Protein AF-A0AAW0J120-F1 (afdb_monomer)

Solvent-accessible surface area (backbone atoms only — not comparable to full-atom values): 17345 Å² total; per-residue (Å²): 134,87,84,86,85,86,86,84,87,80,85,84,85,82,92,86,89,84,87,84,91,84,90,91,87,88,83,89,80,91,84,85,89,81,89,83,83,81,71,68,84,70,68,57,55,58,37,57,73,57,30,68,89,36,69,48,52,70,71,57,50,48,57,45,35,74,74,66,53,37,51,68,58,53,65,72,49,51,73,66,55,48,49,53,48,54,50,48,51,25,61,75,70,73,39,85,72,48,72,64,31,59,52,15,55,54,50,30,43,56,48,52,50,49,52,49,54,50,52,51,49,47,60,51,43,77,75,42,97,80,81,99,79,68,87,80,69,76,77,79,79,74,74,99,60,92,72,58,79,90,74,61,65,48,78,47,71,64,55,43,52,47,36,40,74,74,68,43,61,90,54,46,69,68,66,51,67,74,43,48,58,54,52,46,32,44,70,78,38,47,66,62,39,51,50,52,55,48,58,32,57,76,69,70,53,53,71,68,58,50,57,59,54,40,49,60,63,46,42,56,52,23,63,77,57,81,55,45,60,63,60,58,30,58,72,34,90,89,34,38,37,48,81,80,54,69,71,58,55,53,50,39,53,51,51,51,52,51,52,53,51,56,55,59,66,70,71,73,82,85,84,82,92,131

Organism: Quercus suber (NCBI:txid58331)

Nearest PDB structures (foldseek):
  2vy1-assembly1_A  TM=9.994E-01  e=1.944E-13  Arabidopsis thaliana
  4bhk-assembly1_B  TM=1.002E+00  e=1.061E-10  Physcomitrium patens
  4ude-assembly2_B  TM=9.482E-01  e=2.410E-06  Ginkgo biloba
  4ude-assembly1_A  TM=9.365E-01  e=2.540E-06  Ginkgo biloba
  2dl1-assembly1_A  TM=2.787E-01  e=4.512E+00  Homo sapiens

Mean predicted aligned error: 20.56 Å

Sequence (274 aa):
MDPDPFTASLFKWDPRGVVPAATNRLLEAVAPPQAVYSVRPRELGGLEELFQAYGIRYYTAARIAELGFTVNTLLDMKDNELDDMMNSLSQIFRWDLLVGERYGIKAAVRAERRRLDEEDSRRRHLLSPDTTTNTLDALSQEGDLYIPFTLINFVTNQVFRFAKKAGASYINKPKMRHYVHCYALHCLDEEASNALRRGFKERGENVGAWRQACYKPLVAIAARQGWDIDAIFNAHPRLSVWYVPTKLRQLCHAERNHATASSSVSGGADHMPF

InterPro domains:
  IPR002910 Floricaula/leafy protein [PTHR36079] (155-274)
  IPR035079 Floricaula/Leafy protein, SAM domain [PF01698] (42-119)
  IPR035209 Floricaula/leafy, DNA-binding C-terminal domain [PF17538] (154-260)
  IPR038276 Floricaula/leafy, C-terminal domain superfamily [G3DSA:1.10.4180.10] (150-266)

Foldseek 3Di:
DDDDDDDDDPDDDDDDDDDDDDDDDDDDDDDDDDDDDPPDPPDLQCLCVLQVVQPADPVRSVLCVVVPDHLVNLLVADLVSLVVVQVVSCVVVVHDDDPSNNVSSVVSSVVVNVVVVVVVVVVVCVVPVDDPDPPPQPVPPDDPDDPDPVVQQACHPVVQVVCVVVVVVVDDDVVCLLCLLLVLCCQVPVPVSVVLVVVCVVVVHDPVVSSVVSLVVLLVVCVVVVLPSQCSQCVGPVRSRYDDRPVSNVVSVVVVVVVVVVVVVVVPPDDDDD

pLDDT: mean 76.14, std 24.36, range [28.98, 98.75]

Structure (mmCIF, N/CA/C/O backbone):
data_AF-A0AAW0J120-F1
#
_entry.id   AF-A0AAW0J120-F1
#
loop_
_atom_site.group_PDB
_atom_site.id
_atom_site.type_symbol
_atom_site.label_atom_id
_atom_site.label_alt_id
_atom_site.label_comp_id
_atom_site.label_asym_id
_atom_site.label_entity_id
_atom_site.label_seq_id
_atom_site.pdbx_PDB_ins_code
_atom_site.Cartn_x
_atom_site.Cartn_y
_atom_site.Cartn_z
_atom_site.occupancy
_atom_site.B_iso_or_equiv
_atom_site.auth_seq_id
_atom_site.auth_comp_id
_atom_site.auth_asym_id
_atom_site.auth_atom_id
_atom_site.pdbx_PDB_model_num
ATOM 1 N N . MET A 1 1 ? -58.849 -23.629 -22.727 1.00 37.12 1 MET A N 1
ATOM 2 C CA . MET A 1 1 ? -58.382 -23.883 -21.353 1.00 37.12 1 MET A CA 1
ATOM 3 C C . MET A 1 1 ? -57.027 -23.230 -21.228 1.00 37.12 1 MET A C 1
ATOM 5 O O . MET A 1 1 ? -56.186 -23.484 -22.079 1.00 37.12 1 MET A O 1
ATOM 9 N N . ASP A 1 2 ? -56.890 -22.369 -20.229 1.00 36.78 2 ASP A N 1
ATOM 10 C CA . ASP A 1 2 ? -55.616 -21.879 -19.686 1.00 36.78 2 ASP A CA 1
ATOM 11 C C . ASP A 1 2 ? -54.984 -22.991 -18.797 1.00 36.78 2 ASP A C 1
ATOM 13 O O . ASP A 1 2 ? -55.704 -23.968 -18.532 1.00 36.78 2 ASP A O 1
ATOM 17 N N . PRO A 1 3 ? -53.693 -22.940 -18.377 1.00 42.53 3 PRO A N 1
ATOM 18 C CA . PRO A 1 3 ? -53.179 -21.832 -17.555 1.00 42.53 3 PRO A CA 1
ATOM 19 C C . PRO A 1 3 ? -51.735 -21.324 -17.801 1.00 42.53 3 PRO A C 1
ATOM 21 O O . PRO A 1 3 ? -50.781 -22.095 -17.887 1.00 42.53 3 PRO A O 1
ATOM 24 N N . ASP A 1 4 ? -51.616 -19.994 -17.753 1.00 34.25 4 ASP A N 1
ATOM 25 C CA . ASP A 1 4 ? -50.670 -19.171 -16.965 1.00 34.25 4 ASP A CA 1
ATOM 26 C C . ASP A 1 4 ? -49.136 -19.364 -17.067 1.00 34.25 4 ASP A C 1
ATOM 28 O O . ASP A 1 4 ? -48.568 -20.344 -16.577 1.00 34.25 4 ASP A O 1
ATOM 32 N N . PRO A 1 5 ? -48.420 -18.290 -17.463 1.00 39.50 5 PRO A N 1
ATOM 33 C CA . PRO A 1 5 ? -47.040 -18.020 -17.068 1.00 39.50 5 PRO A CA 1
ATOM 34 C C . PRO A 1 5 ? -46.923 -16.903 -15.999 1.00 39.50 5 PRO A C 1
ATOM 36 O O . PRO A 1 5 ? -46.989 -15.710 -16.292 1.00 39.50 5 PRO A O 1
ATOM 39 N N . PHE A 1 6 ? -46.626 -17.291 -14.756 1.00 31.36 6 PHE A N 1
ATOM 40 C CA . PHE A 1 6 ? -45.933 -16.453 -13.755 1.00 31.36 6 PHE A CA 1
ATOM 41 C C . PHE A 1 6 ? -44.414 -16.424 -14.104 1.00 31.36 6 PHE A C 1
ATOM 43 O O . PHE A 1 6 ? -43.903 -17.412 -14.621 1.00 31.36 6 PHE A O 1
ATOM 50 N N . THR A 1 7 ? -43.575 -15.400 -13.864 1.00 31.52 7 THR A N 1
ATOM 51 C CA . THR A 1 7 ? -43.693 -14.138 -13.098 1.00 31.52 7 THR A CA 1
ATOM 52 C C . THR A 1 7 ? -42.611 -13.119 -13.530 1.00 31.52 7 THR A C 1
ATOM 54 O O . THR A 1 7 ? -41.680 -13.483 -14.241 1.00 31.52 7 THR A O 1
ATOM 57 N N . ALA A 1 8 ? -42.663 -11.915 -12.930 1.00 31.55 8 ALA A N 1
ATOM 58 C CA . ALA A 1 8 ? -41.547 -10.996 -12.608 1.00 31.55 8 ALA A CA 1
ATOM 59 C C . ALA A 1 8 ? -41.443 -9.683 -13.415 1.00 31.55 8 ALA A C 1
ATOM 61 O O . ALA A 1 8 ? -40.547 -9.477 -14.233 1.00 31.55 8 ALA A O 1
ATOM 62 N N . SER A 1 9 ? -42.307 -8.725 -13.064 1.00 30.70 9 SER A N 1
ATOM 63 C CA . SER A 1 9 ? -42.138 -7.306 -13.397 1.00 30.70 9 SER A CA 1
ATOM 64 C C . SER A 1 9 ? -40.900 -6.712 -12.718 1.00 30.70 9 SER A C 1
ATOM 66 O O . SER A 1 9 ? -40.876 -6.540 -11.499 1.00 30.70 9 SER A O 1
ATOM 68 N N . LEU A 1 10 ? -39.898 -6.320 -13.506 1.00 34.31 10 LEU A N 1
ATOM 69 C CA . LEU A 1 10 ? -38.753 -5.534 -13.037 1.00 34.31 10 LEU A CA 1
ATOM 70 C C . LEU A 1 10 ? -39.074 -4.040 -13.210 1.00 34.31 10 LEU A C 1
ATOM 72 O O . LEU A 1 10 ? -38.930 -3.469 -14.290 1.00 34.31 10 LEU A O 1
ATOM 76 N N . PHE A 1 11 ? -39.598 -3.424 -12.146 1.00 30.73 11 PHE A N 1
ATOM 77 C CA . PHE A 1 11 ? -40.078 -2.040 -12.167 1.00 30.73 11 PHE A CA 1
ATOM 78 C C . PHE A 1 11 ? -38.943 -1.032 -12.404 1.00 30.73 11 PHE A C 1
ATOM 80 O O . PHE A 1 11 ? -38.053 -0.850 -11.574 1.00 30.73 11 PHE A O 1
ATOM 87 N N . LYS A 1 12 ? -39.029 -0.327 -13.535 1.00 30.11 12 LYS A N 1
ATOM 88 C CA . LYS A 1 12 ? -38.204 0.833 -13.887 1.00 30.11 12 LYS A CA 1
ATOM 89 C C . LYS A 1 12 ? -38.820 2.098 -13.278 1.00 30.11 12 LYS A C 1
ATOM 91 O O . LYS A 1 12 ? -39.942 2.457 -13.626 1.00 30.11 12 LYS A O 1
ATOM 96 N N . TRP A 1 13 ? -38.081 2.778 -12.405 1.00 31.09 13 TRP A N 1
ATOM 97 C CA . TRP A 1 13 ? -38.473 4.057 -11.803 1.00 31.09 13 TRP A CA 1
ATOM 98 C C . TRP A 1 13 ? -37.859 5.230 -12.579 1.00 31.09 13 TRP A C 1
ATOM 100 O O . TRP A 1 13 ? -36.646 5.252 -12.778 1.00 31.09 13 TRP A O 1
ATOM 110 N N . ASP A 1 14 ? -38.674 6.201 -12.997 1.00 30.09 14 ASP A N 1
ATOM 111 C CA . ASP A 1 14 ? -38.217 7.463 -13.603 1.00 30.09 14 ASP A CA 1
ATOM 112 C C . ASP A 1 14 ? -39.215 8.596 -13.248 1.00 30.09 14 ASP A C 1
ATOM 114 O O . ASP A 1 14 ? -40.418 8.410 -13.464 1.00 30.09 14 ASP A O 1
ATOM 118 N N . PRO A 1 15 ? -38.796 9.729 -12.644 1.00 40.41 15 PRO A N 1
ATOM 119 C CA . PRO A 1 15 ? -39.728 10.697 -12.064 1.00 40.41 15 PRO A CA 1
ATOM 120 C C . PRO A 1 15 ? -39.920 11.969 -12.912 1.00 40.41 15 PRO A C 1
ATOM 122 O O . PRO A 1 15 ? -38.967 12.721 -13.113 1.00 40.41 15 PRO A O 1
ATOM 125 N N . ARG A 1 16 ? -41.175 12.279 -13.291 1.00 31.58 16 ARG A N 1
ATOM 126 C CA . ARG A 1 16 ? -41.749 13.642 -13.495 1.00 31.58 16 ARG A CA 1
ATOM 127 C C . ARG A 1 16 ? -43.234 13.560 -13.898 1.00 31.58 16 ARG A C 1
ATOM 129 O O . ARG A 1 16 ? -43.554 12.938 -14.903 1.00 31.58 16 ARG A O 1
ATOM 136 N N . GLY A 1 17 ? -44.127 14.244 -13.173 1.00 31.69 17 GLY A N 1
ATOM 137 C CA . GLY A 1 17 ? -45.558 14.354 -13.512 1.00 31.69 17 GLY A CA 1
ATOM 138 C C . GLY A 1 17 ? -46.263 15.519 -12.795 1.00 31.69 17 GLY A C 1
ATOM 139 O O . GLY A 1 17 ? -45.965 15.794 -11.637 1.00 31.69 17 GLY A O 1
ATOM 140 N N . VAL A 1 18 ? -47.148 16.232 -13.508 1.00 31.08 18 VAL A N 1
ATOM 141 C CA . VAL A 1 18 ? -47.779 17.529 -13.141 1.00 31.08 18 VAL A CA 1
ATOM 142 C C . VAL A 1 18 ? -49.073 17.705 -14.001 1.00 31.08 18 VAL A C 1
ATOM 144 O O . VAL A 1 18 ? -49.172 17.047 -15.031 1.00 31.08 18 VAL A O 1
ATOM 147 N N . VAL A 1 19 ? -50.107 18.522 -13.709 1.00 32.72 19 VAL A N 1
ATOM 148 C CA . VAL A 1 19 ? -50.196 19.657 -12.762 1.00 32.72 19 VAL A CA 1
ATOM 149 C C . VAL A 1 19 ? -51.382 19.653 -11.750 1.00 32.72 19 VAL A C 1
ATOM 151 O O . VAL A 1 19 ? -51.096 19.425 -10.578 1.00 32.72 19 VAL A O 1
ATOM 154 N N . PRO A 1 20 ? -52.640 20.066 -12.062 1.00 45.50 20 PRO A N 1
ATOM 155 C CA . PRO A 1 20 ? -53.133 21.261 -11.349 1.00 45.50 20 PRO A CA 1
ATOM 156 C C . PRO A 1 20 ? -54.437 21.178 -10.515 1.00 45.50 20 PRO A C 1
ATOM 158 O O . PRO A 1 20 ? -55.422 20.577 -10.918 1.00 45.50 20 PRO A O 1
ATOM 161 N N . ALA A 1 21 ? -54.410 21.932 -9.403 1.00 32.28 21 ALA A N 1
ATOM 162 C CA . ALA A 1 21 ? -55.357 22.943 -8.864 1.00 32.28 21 ALA A CA 1
ATOM 163 C C . ALA A 1 21 ? -56.911 22.818 -8.881 1.00 32.28 21 ALA A C 1
ATOM 165 O O . ALA A 1 21 ? -57.522 22.699 -9.936 1.00 32.28 21 ALA A O 1
ATOM 166 N N . ALA A 1 22 ? -57.523 23.127 -7.713 1.00 31.03 22 ALA A N 1
ATOM 167 C CA . ALA A 1 22 ? -58.722 23.988 -7.494 1.00 31.03 22 ALA A CA 1
ATOM 168 C C . ALA A 1 22 ? -58.956 24.216 -5.963 1.00 31.03 22 ALA A C 1
ATOM 170 O O . ALA A 1 22 ? -59.226 23.266 -5.241 1.00 31.03 22 ALA A O 1
ATOM 171 N N . THR A 1 23 ? -58.607 25.357 -5.344 1.00 33.22 23 THR A N 1
ATOM 172 C CA . THR A 1 23 ? -59.439 26.561 -5.033 1.00 33.22 23 THR A CA 1
ATOM 173 C C . THR A 1 23 ? -60.723 26.380 -4.192 1.00 33.22 23 THR A C 1
ATOM 175 O O . THR A 1 23 ? -61.742 25.962 -4.736 1.00 33.22 23 THR A O 1
ATOM 178 N N . ASN A 1 24 ? -60.745 26.893 -2.944 1.00 32.44 24 ASN A N 1
ATOM 179 C CA . ASN A 1 24 ? -61.515 28.106 -2.563 1.00 32.44 24 ASN A CA 1
ATOM 180 C C . ASN A 1 24 ? -61.271 28.591 -1.107 1.00 32.44 24 ASN A C 1
ATOM 182 O O . ASN A 1 24 ? -60.744 27.852 -0.282 1.00 32.44 24 ASN A O 1
ATOM 186 N N . ARG A 1 25 ? -61.611 29.863 -0.820 1.00 40.41 25 ARG A N 1
ATOM 187 C CA . ARG A 1 25 ? -61.396 30.595 0.457 1.00 40.41 25 ARG A CA 1
ATOM 188 C C . ARG A 1 25 ? -62.713 30.875 1.205 1.00 40.41 25 ARG A C 1
ATOM 190 O O . ARG A 1 25 ? -63.730 31.073 0.550 1.00 40.41 25 ARG A O 1
ATOM 197 N N . LEU A 1 26 ? -62.645 31.090 2.527 1.00 33.62 26 LEU A N 1
ATOM 198 C CA . LEU A 1 26 ? -63.517 32.028 3.266 1.00 33.62 26 LEU A CA 1
ATOM 199 C C . LEU A 1 26 ? -62.818 32.524 4.559 1.00 33.62 26 LEU A C 1
ATOM 201 O O . LEU A 1 26 ? -61.808 31.946 4.956 1.00 33.62 26 LEU A O 1
ATOM 205 N N . LEU A 1 27 ? -63.284 33.644 5.127 1.00 37.00 27 LEU A N 1
ATOM 206 C CA . LEU A 1 27 ? -62.589 34.511 6.103 1.00 37.00 27 LEU A CA 1
ATOM 207 C C . LEU A 1 27 ? -63.313 34.611 7.476 1.00 37.00 27 LEU A C 1
ATOM 209 O O . LEU A 1 27 ? -64.400 34.060 7.627 1.00 37.00 27 LEU A O 1
ATOM 213 N N . GLU A 1 28 ? -62.728 35.401 8.397 1.00 28.98 28 GLU A N 1
ATOM 214 C CA . GLU A 1 28 ? -63.249 35.865 9.713 1.00 28.98 28 GLU A CA 1
ATOM 215 C C . GLU A 1 28 ? -63.312 34.821 10.876 1.00 28.98 28 GLU A C 1
ATOM 217 O O . GLU A 1 28 ? -63.516 33.638 10.637 1.00 28.98 28 GLU A O 1
ATOM 222 N N . ALA A 1 29 ? -63.147 35.148 12.178 1.00 30.02 29 ALA A N 1
ATOM 223 C CA . ALA A 1 29 ? -62.832 36.417 12.865 1.00 30.02 29 ALA A CA 1
ATOM 224 C C . ALA A 1 29 ? -62.272 36.211 14.309 1.00 30.02 29 ALA A C 1
ATOM 226 O O . ALA A 1 29 ? -62.613 35.228 14.955 1.00 30.02 29 ALA A O 1
ATOM 227 N N . VAL A 1 30 ? -61.560 37.228 14.836 1.00 32.94 30 VAL A N 1
ATOM 228 C CA . VAL A 1 30 ? -61.421 37.637 16.269 1.00 32.94 30 VAL A CA 1
ATOM 229 C C . VAL A 1 30 ? -60.764 36.684 17.302 1.00 32.94 30 VAL A C 1
ATOM 231 O O . VAL A 1 30 ? -61.090 35.512 17.437 1.00 32.94 30 VAL A O 1
ATOM 234 N N . ALA A 1 31 ? -59.873 37.255 18.128 1.00 37.16 31 ALA A N 1
ATOM 235 C CA . ALA A 1 31 ? -59.212 36.617 19.275 1.00 37.16 31 ALA A CA 1
ATOM 236 C C . ALA A 1 31 ? -59.731 37.145 20.631 1.00 37.16 31 ALA A C 1
ATOM 238 O O . ALA A 1 31 ? -60.253 38.259 20.703 1.00 37.16 31 ALA A O 1
ATOM 239 N N . PRO A 1 32 ? -59.468 36.414 21.729 1.00 38.94 32 PRO A N 1
ATOM 240 C CA . PRO A 1 32 ? -58.957 37.058 22.941 1.00 38.94 32 PRO A CA 1
ATOM 241 C C . PRO A 1 32 ? -57.706 36.349 23.514 1.00 38.94 32 PRO A C 1
ATOM 243 O O . PRO A 1 32 ? -57.429 35.197 23.178 1.00 38.94 32 PRO A O 1
ATOM 246 N N . PRO A 1 33 ? -56.910 37.029 24.360 1.00 56.00 33 PRO A N 1
ATOM 247 C CA . PRO A 1 33 ? -55.644 36.503 24.866 1.00 56.00 33 PRO A CA 1
ATOM 248 C C . PRO A 1 33 ? -55.833 35.658 26.134 1.00 56.00 33 PRO A C 1
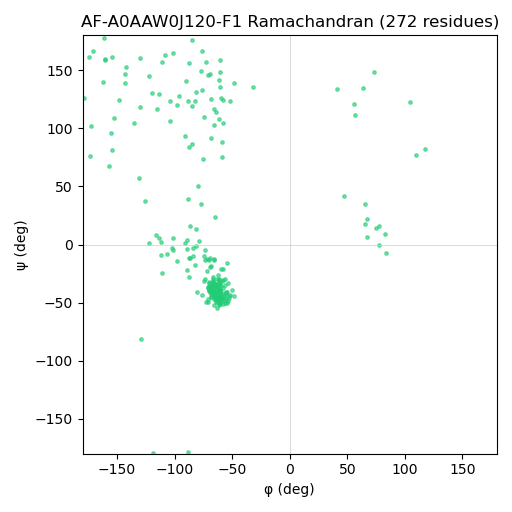ATOM 250 O O . PRO A 1 33 ? -56.731 35.929 26.924 1.00 56.00 33 PRO A O 1
ATOM 253 N N . GLN A 1 34 ? -54.897 34.746 26.406 1.00 32.47 34 GLN A N 1
ATOM 254 C CA . GLN A 1 34 ? -54.060 34.785 27.616 1.00 32.47 34 GLN A CA 1
ATOM 255 C C . GLN A 1 34 ? -52.934 33.742 27.533 1.00 32.47 34 GLN A C 1
ATOM 257 O O . GLN A 1 34 ? -52.862 32.950 26.597 1.00 32.47 34 GLN A O 1
ATOM 262 N N . ALA A 1 35 ? -51.962 33.867 28.432 1.00 40.50 35 ALA A N 1
ATOM 263 C CA . ALA A 1 35 ? -50.627 33.321 28.249 1.00 40.50 35 ALA A CA 1
ATOM 264 C C . ALA A 1 35 ? -50.443 31.869 28.739 1.00 40.50 35 ALA A C 1
ATOM 266 O O . ALA A 1 35 ? -51.315 31.256 29.346 1.00 40.50 35 ALA A O 1
ATOM 267 N N . VAL A 1 36 ? -49.183 31.458 28.573 1.00 34.22 36 VAL A N 1
ATOM 268 C CA . VAL A 1 36 ? -48.387 30.464 29.309 1.00 34.22 36 VAL A CA 1
ATOM 269 C C . VAL A 1 36 ? -48.168 29.111 28.596 1.00 34.22 36 VAL A C 1
ATOM 271 O O . VAL A 1 36 ? -49.087 28.406 28.207 1.00 34.22 36 VAL A O 1
ATOM 274 N N . TYR A 1 37 ? -46.882 28.777 28.423 1.00 32.38 37 TYR A N 1
ATOM 275 C CA . TYR A 1 37 ? -46.325 27.509 27.915 1.00 32.38 37 TYR A CA 1
ATOM 276 C C . TYR A 1 37 ? -46.599 27.091 26.459 1.00 32.38 37 TYR A C 1
ATOM 278 O O . TYR A 1 37 ? -46.546 25.904 26.147 1.00 32.38 37 TYR A O 1
ATOM 286 N N . SER A 1 38 ? -46.675 28.032 25.512 1.00 31.75 38 SER A N 1
ATOM 287 C CA . SER A 1 38 ? -46.123 27.736 24.176 1.00 31.75 38 SER A CA 1
ATOM 288 C C . SER A 1 38 ? -44.596 27.799 24.227 1.00 31.75 38 SER A C 1
ATOM 290 O O . SER A 1 38 ? -43.970 28.734 23.721 1.00 31.75 38 SER A O 1
ATOM 292 N N . VAL A 1 39 ? -43.989 26.779 24.845 1.00 38.28 39 VAL A N 1
ATOM 293 C CA . VAL A 1 39 ? -42.631 26.377 24.475 1.00 38.28 39 VAL A CA 1
ATOM 294 C C . VAL A 1 39 ? -42.730 26.040 22.996 1.00 38.28 39 VAL A C 1
ATOM 296 O O . VAL A 1 39 ? -43.320 25.026 22.626 1.00 38.28 39 VAL A O 1
ATOM 299 N N . ARG A 1 40 ? -42.228 26.936 22.136 1.00 37.66 40 ARG A N 1
ATOM 300 C CA . ARG A 1 40 ? -42.036 26.605 20.723 1.00 37.66 40 ARG A CA 1
ATOM 301 C C . ARG A 1 40 ? -41.312 25.261 20.687 1.00 37.66 40 ARG A C 1
ATOM 303 O O . ARG A 1 40 ? -40.361 25.120 21.463 1.00 37.66 40 ARG A O 1
ATOM 310 N N . PRO A 1 41 ? -41.674 24.329 19.791 1.00 43.75 41 PRO A N 1
ATOM 311 C CA . PRO A 1 41 ? -40.751 23.293 19.374 1.00 43.75 41 PRO A CA 1
ATOM 312 C C . PRO A 1 41 ? -39.539 24.021 18.789 1.00 43.75 41 PRO A C 1
ATOM 314 O O . PRO A 1 41 ? -39.508 24.385 17.616 1.00 43.75 41 PRO A O 1
ATOM 317 N N . ARG A 1 42 ? -38.576 24.352 19.658 1.00 47.59 42 ARG A N 1
ATOM 318 C CA . ARG A 1 42 ? -37.218 24.651 19.248 1.00 47.59 42 ARG A CA 1
ATOM 319 C C . ARG A 1 42 ? -36.793 23.354 18.606 1.00 47.59 42 ARG A C 1
ATOM 321 O O . ARG A 1 42 ? -36.699 22.337 19.288 1.00 47.59 42 ARG A O 1
ATOM 328 N N . GLU A 1 43 ? -36.706 23.434 17.286 1.00 53.66 43 GLU A N 1
ATOM 329 C CA . GLU A 1 43 ? -36.245 22.403 16.375 1.00 53.66 43 GLU A CA 1
ATOM 330 C C . GLU A 1 43 ? -35.188 21.562 17.083 1.00 53.66 43 GLU A C 1
ATOM 332 O O . GLU A 1 43 ? -34.306 22.124 17.739 1.00 53.66 43 GLU A O 1
ATOM 337 N N . LEU A 1 44 ? -35.263 20.235 16.958 1.00 59.91 44 LEU A N 1
ATOM 338 C CA . LEU A 1 44 ? -34.376 19.289 17.648 1.00 59.91 44 LEU A CA 1
ATOM 339 C C . LEU A 1 44 ? -32.901 19.399 17.198 1.00 59.91 44 LEU A C 1
ATOM 341 O O . LEU A 1 44 ? -32.160 18.436 17.300 1.00 59.91 44 LEU A O 1
ATOM 345 N N . GLY A 1 45 ? -32.457 20.541 16.664 1.00 64.06 45 GLY A N 1
ATOM 346 C CA . GLY A 1 45 ? -31.074 20.868 16.329 1.00 64.06 45 GLY A CA 1
ATOM 347 C C . GLY A 1 45 ? -30.479 20.009 15.219 1.00 64.06 45 GLY A C 1
ATOM 348 O O . GLY A 1 45 ? -29.258 19.915 15.139 1.00 64.06 45 GLY A O 1
ATOM 349 N N . GLY A 1 46 ? -31.320 19.332 14.431 1.00 81.69 46 GLY A N 1
ATOM 350 C CA . GLY A 1 46 ? -30.916 18.257 13.520 1.00 81.69 46 GLY A CA 1
ATOM 351 C C . GLY A 1 46 ? -30.643 16.910 14.208 1.00 81.69 46 GLY A C 1
ATOM 352 O O . GLY A 1 46 ? -30.338 15.942 13.521 1.00 81.69 46 GLY A O 1
ATOM 353 N N . LEU A 1 47 ? -30.774 16.794 15.539 1.00 88.44 47 LEU A N 1
ATOM 354 C CA . LEU A 1 47 ? -30.559 15.529 16.256 1.00 88.44 47 LEU A CA 1
ATOM 3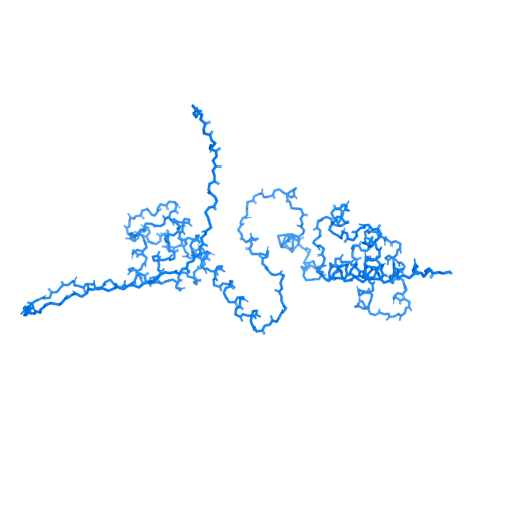55 C C . LEU A 1 47 ? -31.610 14.469 15.904 1.00 88.44 47 LEU A C 1
ATOM 357 O O . LEU A 1 47 ? -31.306 13.282 15.959 1.00 88.44 47 LEU A O 1
ATOM 361 N N . GLU A 1 48 ? -32.827 14.874 15.531 1.00 88.25 48 GLU A N 1
ATOM 362 C CA . GLU A 1 48 ? -33.851 13.946 15.035 1.00 88.25 48 GLU A CA 1
ATOM 363 C C . GLU A 1 48 ? -33.385 13.250 13.747 1.00 88.25 48 GLU A C 1
ATOM 365 O O . GLU A 1 48 ? -33.367 12.023 13.694 1.00 88.25 48 GLU A O 1
ATOM 370 N N . GLU A 1 49 ? -32.904 14.020 12.766 1.00 88.00 49 GLU A N 1
ATOM 371 C CA . GLU A 1 49 ? -32.337 13.516 11.508 1.00 88.00 49 GLU A CA 1
ATOM 372 C C . GLU A 1 49 ? -31.061 12.688 11.749 1.00 88.00 49 GLU A C 1
ATOM 374 O O . GLU A 1 49 ? -30.939 11.575 11.236 1.00 88.00 49 GLU A O 1
ATOM 379 N N . LEU A 1 50 ? -30.152 13.171 12.610 1.00 91.44 50 LEU A N 1
ATOM 380 C CA . LEU A 1 50 ? -28.926 12.462 13.002 1.00 91.44 50 LEU A CA 1
ATOM 381 C C . LEU A 1 50 ? -29.215 11.064 13.573 1.00 91.44 50 LEU A C 1
ATOM 383 O O . LEU A 1 50 ? -28.480 10.115 13.302 1.00 91.44 50 LEU A O 1
ATOM 387 N N . PHE A 1 51 ? -30.256 10.933 14.397 1.00 94.69 51 PHE A N 1
ATOM 388 C CA . PHE A 1 51 ? -30.528 9.715 15.157 1.00 94.69 51 PHE A CA 1
ATOM 389 C C . PHE A 1 51 ? -31.575 8.779 14.533 1.00 94.69 51 PHE A C 1
ATOM 391 O O . PHE A 1 51 ? -31.631 7.610 14.928 1.00 94.69 51 PHE A O 1
ATOM 398 N N . GLN A 1 52 ? -32.354 9.237 13.546 1.00 89.44 52 GLN A N 1
ATOM 399 C CA . GLN A 1 52 ? -33.495 8.514 12.964 1.00 89.44 52 GLN A CA 1
ATOM 400 C C . GLN A 1 52 ? -33.178 7.065 12.548 1.00 89.44 52 GLN A C 1
ATOM 402 O O . GLN A 1 52 ? -33.989 6.164 12.762 1.00 89.44 52 GLN A O 1
ATOM 407 N N . ALA A 1 53 ? -31.992 6.822 11.981 1.00 89.88 53 ALA A N 1
ATOM 408 C CA . ALA A 1 53 ? -31.582 5.513 11.464 1.00 89.88 53 ALA A CA 1
ATOM 409 C C . ALA A 1 53 ? -30.888 4.591 12.493 1.00 89.88 53 ALA A C 1
ATOM 411 O O . ALA A 1 53 ? -30.555 3.455 12.160 1.00 89.88 53 ALA A O 1
ATOM 412 N N . TYR A 1 54 ? -30.647 5.053 13.726 1.00 93.38 54 TYR A N 1
ATOM 413 C CA . TYR A 1 54 ? -29.716 4.401 14.666 1.00 93.38 54 TYR A CA 1
ATOM 414 C C . TYR A 1 54 ? -30.378 3.794 15.913 1.00 93.38 54 TYR A C 1
ATOM 416 O O . TYR A 1 54 ? -29.684 3.305 16.803 1.00 93.38 54 TYR A O 1
ATOM 424 N N . GLY A 1 55 ? -31.713 3.795 15.990 1.00 90.00 55 GLY A N 1
ATOM 425 C CA . GLY A 1 55 ? -32.460 3.145 17.076 1.00 90.00 55 GLY A CA 1
ATOM 426 C C . GLY A 1 55 ? -32.496 3.920 18.401 1.00 90.00 55 GLY A C 1
ATOM 427 O O . GLY A 1 55 ? -32.847 3.346 19.431 1.00 90.00 55 GLY A O 1
ATOM 428 N N . ILE A 1 56 ? -32.159 5.213 18.391 1.00 92.81 56 ILE A N 1
ATOM 429 C CA . ILE A 1 56 ? -32.370 6.112 19.532 1.00 92.81 56 ILE A CA 1
ATOM 430 C C . ILE A 1 56 ? -33.859 6.469 19.591 1.00 92.81 56 ILE A C 1
ATOM 432 O O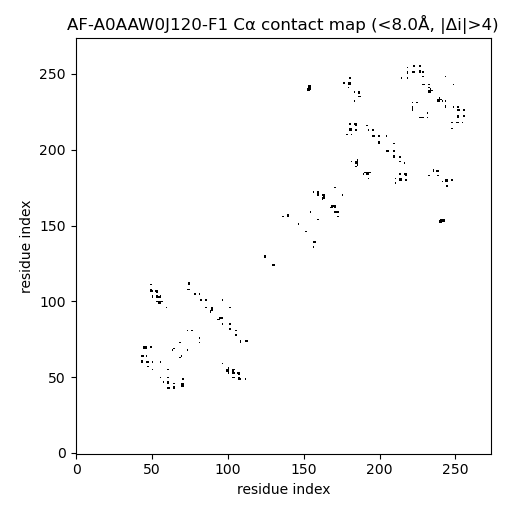 . ILE A 1 56 ? -34.451 6.850 18.580 1.00 92.81 56 ILE A O 1
ATOM 436 N N . ARG A 1 57 ? -34.486 6.388 20.769 1.00 91.56 57 ARG A N 1
ATOM 437 C CA . ARG A 1 57 ? -35.883 6.823 20.928 1.00 91.56 57 ARG A CA 1
ATOM 438 C C . ARG A 1 57 ? -36.001 8.344 20.809 1.00 91.56 57 ARG A C 1
ATOM 440 O O . ARG A 1 57 ? -35.150 9.069 21.317 1.00 91.56 57 ARG A O 1
ATOM 447 N N . TYR A 1 58 ? -37.122 8.830 20.272 1.00 89.25 58 TYR A N 1
ATOM 448 C CA . TYR A 1 58 ? -37.443 10.267 20.217 1.00 89.25 58 TYR A CA 1
ATOM 449 C C . TYR A 1 58 ? -37.247 10.969 21.574 1.00 89.25 58 TYR A C 1
ATOM 451 O O . TYR A 1 58 ? -36.616 12.017 21.654 1.00 89.25 58 TYR A O 1
ATOM 459 N N . TYR A 1 59 ? -37.708 10.347 22.667 1.00 87.94 59 TYR A N 1
ATOM 460 C CA . TYR A 1 59 ? -37.544 10.881 24.025 1.00 87.94 59 TYR A CA 1
ATOM 461 C C . TYR A 1 59 ? -36.066 11.041 24.435 1.00 87.94 59 TYR A C 1
ATOM 463 O O . TYR A 1 59 ? -35.714 11.995 25.123 1.00 87.94 59 TYR A O 1
ATOM 471 N N . THR A 1 60 ? -35.186 10.154 23.968 1.00 89.12 60 THR A N 1
ATOM 472 C CA . THR A 1 60 ? -33.739 10.211 24.222 1.00 89.12 60 THR A CA 1
ATOM 473 C C . THR A 1 60 ? -33.101 11.367 23.454 1.00 89.12 60 THR A C 1
ATOM 475 O O . THR A 1 60 ? -32.379 12.169 24.043 1.00 89.12 60 THR A O 1
ATOM 478 N N . ALA A 1 61 ? -33.431 11.510 22.166 1.00 90.75 61 ALA A N 1
ATOM 479 C CA . ALA A 1 61 ? -32.992 12.636 21.341 1.00 90.75 61 ALA A CA 1
ATOM 480 C C . ALA A 1 61 ? -33.464 13.987 21.916 1.00 90.75 61 ALA A C 1
ATOM 482 O O . ALA A 1 61 ? -32.679 14.930 22.010 1.00 90.75 61 ALA A O 1
ATOM 483 N N . ALA A 1 62 ? -34.717 14.051 22.380 1.00 88.69 62 ALA A N 1
ATOM 484 C CA . ALA A 1 62 ? -35.288 15.231 23.017 1.00 88.69 62 ALA A CA 1
ATOM 485 C C . ALA A 1 62 ? -34.542 15.623 24.303 1.00 88.69 62 ALA A C 1
ATOM 487 O O . ALA A 1 62 ? -34.173 16.784 24.442 1.00 88.69 62 ALA A O 1
ATOM 488 N N . ARG A 1 63 ? -3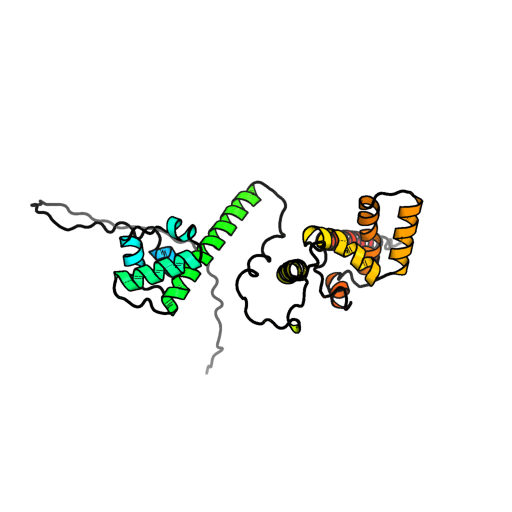4.227 14.681 25.210 1.00 87.69 63 ARG A N 1
ATOM 489 C CA . ARG A 1 63 ? -33.447 14.997 26.428 1.00 87.69 63 ARG A CA 1
ATOM 490 C C . ARG A 1 63 ? -32.022 15.470 26.136 1.00 87.69 63 ARG A C 1
ATOM 492 O O . ARG A 1 63 ? -31.511 16.322 26.859 1.00 87.69 63 ARG A O 1
ATOM 499 N N . ILE A 1 64 ? -31.390 14.951 25.082 1.00 91.00 64 ILE A N 1
ATOM 500 C CA . ILE A 1 64 ? -30.074 15.425 24.629 1.00 91.00 64 ILE A CA 1
ATOM 501 C C . ILE A 1 64 ? -30.184 16.887 24.151 1.00 91.00 64 ILE A C 1
ATOM 503 O O . ILE A 1 64 ? -29.415 17.737 24.601 1.00 91.00 64 ILE A O 1
ATOM 507 N N . ALA A 1 65 ? -31.185 17.204 23.322 1.00 90.19 65 ALA A N 1
ATOM 508 C CA . ALA A 1 65 ? -31.428 18.563 22.832 1.00 90.19 65 ALA A CA 1
ATOM 509 C C . ALA A 1 65 ? -31.852 19.552 23.943 1.00 90.19 65 ALA A C 1
ATOM 511 O O . ALA A 1 65 ? -31.409 20.700 23.948 1.00 90.19 65 ALA A O 1
ATOM 512 N N . GLU A 1 66 ? -32.660 19.119 24.918 1.00 89.31 66 GLU A N 1
ATOM 513 C CA . GLU A 1 66 ? -33.078 19.926 26.080 1.00 89.31 66 GLU A CA 1
ATOM 514 C C . GLU A 1 66 ? -31.901 20.368 26.961 1.00 89.31 66 GLU A C 1
ATOM 516 O O . GLU A 1 66 ? -31.931 21.464 27.520 1.00 89.31 66 GLU A O 1
ATOM 521 N N . LEU A 1 67 ? -30.847 19.550 27.056 1.00 87.69 67 LEU A N 1
ATOM 522 C CA . LEU A 1 67 ? -29.597 19.906 27.738 1.00 87.69 67 LEU A CA 1
ATOM 523 C C . LEU A 1 67 ? -28.672 20.805 26.900 1.00 87.69 67 LEU A C 1
ATOM 525 O O . LEU A 1 67 ? -27.574 21.137 27.342 1.00 87.69 67 LEU A O 1
ATOM 529 N N . GLY A 1 68 ? -29.101 21.219 25.706 1.00 87.62 68 GLY A N 1
ATOM 530 C CA . GLY A 1 68 ? -28.355 22.125 24.836 1.00 87.62 68 GLY A CA 1
ATOM 531 C C . GLY A 1 68 ? -27.279 21.457 23.979 1.00 87.62 68 GLY A C 1
ATOM 532 O O . GLY A 1 68 ? -26.511 22.169 23.331 1.00 87.62 68 GLY A O 1
ATOM 533 N N . PHE A 1 69 ? -27.213 20.121 23.926 1.00 91.69 69 PHE A N 1
ATOM 534 C CA . PHE A 1 69 ? -26.348 19.442 22.962 1.00 91.69 69 PHE A CA 1
ATOM 535 C C . PHE A 1 69 ? -26.889 19.648 21.545 1.00 91.69 69 PHE A C 1
ATOM 537 O O . PHE A 1 69 ? -28.036 19.322 21.243 1.00 91.69 69 PHE A O 1
ATOM 544 N N . THR A 1 70 ? -26.036 20.168 20.665 1.00 93.31 70 THR A N 1
ATOM 545 C CA . THR A 1 70 ? -26.315 20.299 19.228 1.00 93.31 70 THR A CA 1
ATOM 546 C C . THR A 1 70 ? -25.611 19.191 18.445 1.00 93.31 70 THR A C 1
ATOM 548 O O . THR A 1 70 ? -24.677 18.572 18.961 1.00 93.31 70 THR A O 1
ATOM 551 N N . VAL A 1 71 ? -25.993 18.971 17.180 1.00 92.56 71 VAL A N 1
ATOM 552 C CA . VAL A 1 71 ? -25.265 18.055 16.280 1.00 92.56 71 VAL A CA 1
ATOM 553 C C . VAL A 1 71 ? -23.773 18.410 16.231 1.00 92.56 71 VAL A C 1
ATOM 555 O O . VAL A 1 71 ? -22.943 17.533 16.442 1.00 92.56 71 VAL A O 1
ATOM 558 N N . ASN A 1 72 ? -23.422 19.694 16.089 1.00 91.75 72 ASN A N 1
ATOM 559 C CA . ASN A 1 72 ? -22.026 20.155 16.097 1.00 91.75 72 ASN A CA 1
ATOM 560 C C . ASN A 1 72 ? -21.308 19.808 17.412 1.00 91.75 72 ASN A C 1
ATOM 562 O O . ASN A 1 72 ? -20.213 19.261 17.389 1.00 91.75 72 ASN A O 1
ATOM 566 N N . THR A 1 73 ? -21.953 20.046 18.561 1.00 91.44 73 THR A N 1
ATOM 567 C CA . THR A 1 73 ? -21.390 19.707 19.880 1.00 91.44 73 THR A CA 1
ATOM 568 C C . THR A 1 73 ? -21.066 18.215 19.986 1.00 91.44 73 THR A C 1
ATOM 570 O O . THR A 1 73 ? -19.990 17.851 20.447 1.00 91.44 73 THR A O 1
ATOM 573 N N . LEU A 1 74 ? -21.968 17.344 19.523 1.00 94.12 74 LEU A N 1
ATOM 574 C CA . LEU A 1 74 ? -21.745 15.896 19.517 1.00 94.12 74 LEU A CA 1
ATOM 575 C C . LEU A 1 74 ? -20.640 15.487 18.526 1.00 94.12 74 LEU A C 1
ATOM 577 O O . LEU A 1 74 ? -19.852 14.588 18.819 1.00 94.12 74 LEU A O 1
ATOM 581 N N . LEU A 1 75 ? -20.549 16.166 17.377 1.00 93.12 75 LEU A N 1
ATOM 582 C CA . LEU A 1 75 ? -19.521 15.950 16.354 1.00 93.12 75 LEU A CA 1
ATOM 583 C C . LEU A 1 75 ? -18.111 16.375 16.781 1.00 93.12 75 LEU A C 1
ATOM 585 O O . LEU A 1 75 ? -17.152 15.838 16.223 1.00 93.12 75 LEU A O 1
ATOM 589 N N . ASP A 1 76 ? -17.961 17.203 17.814 1.00 92.44 76 ASP A N 1
ATOM 590 C CA . ASP A 1 76 ? -16.658 17.555 18.399 1.00 92.44 76 ASP A CA 1
ATOM 591 C C . ASP A 1 76 ? -16.208 16.587 19.523 1.00 92.44 76 ASP A C 1
ATOM 593 O O . ASP A 1 76 ? -15.012 16.454 19.784 1.00 92.44 76 ASP A O 1
ATOM 597 N N . MET A 1 77 ? -17.134 15.851 20.156 1.00 93.94 77 MET A N 1
ATOM 598 C CA . MET A 1 77 ? -16.864 14.999 21.333 1.00 93.94 77 MET A CA 1
ATOM 599 C C . MET A 1 77 ? -16.294 13.610 21.006 1.00 93.94 77 MET A C 1
ATOM 601 O O . MET A 1 77 ? -16.928 12.802 20.320 1.00 93.94 77 MET A O 1
ATOM 605 N N . LYS A 1 78 ? -15.129 13.263 21.555 1.00 89.88 78 LYS A N 1
ATOM 606 C CA . LYS A 1 78 ? -14.532 11.922 21.412 1.00 89.88 78 LYS A CA 1
ATOM 607 C C . LYS A 1 78 ? -15.439 10.838 21.992 1.00 89.88 78 LYS A C 1
ATOM 609 O O . LYS A 1 78 ? -16.248 11.094 22.874 1.00 89.88 78 LYS A O 1
ATOM 614 N N . ASP A 1 79 ? -15.257 9.593 21.562 1.00 91.25 79 ASP A N 1
ATOM 615 C CA . ASP A 1 79 ? -16.143 8.496 21.975 1.00 91.25 79 ASP A CA 1
ATOM 616 C C . ASP A 1 79 ? -16.141 8.236 23.492 1.00 91.25 79 ASP A C 1
ATOM 618 O O . ASP A 1 79 ? -17.178 7.875 24.042 1.00 91.25 79 ASP A O 1
ATOM 622 N N . ASN A 1 80 ? -15.027 8.503 24.186 1.00 93.88 80 ASN A N 1
ATOM 623 C CA . ASN A 1 80 ? -14.980 8.484 25.650 1.00 93.88 80 ASN A CA 1
ATOM 624 C C . ASN A 1 80 ? -15.765 9.655 26.276 1.00 93.88 80 ASN A C 1
ATOM 626 O O . ASN A 1 80 ? -16.452 9.460 27.268 1.00 93.88 80 ASN A O 1
ATOM 630 N N . GLU A 1 81 ? -15.726 10.845 25.669 1.00 94.12 81 GLU A N 1
ATOM 631 C CA . GLU A 1 81 ? -16.484 12.025 26.115 1.00 94.12 81 GLU A CA 1
ATOM 632 C C . GLU A 1 81 ? -17.995 11.825 25.865 1.00 94.12 81 GLU A C 1
ATOM 634 O O . GLU A 1 81 ? -18.824 12.270 26.657 1.00 94.12 81 GLU A O 1
ATOM 639 N N . LEU A 1 82 ? -18.366 11.091 24.804 1.00 94.94 82 LEU A N 1
ATOM 640 C CA . LEU A 1 82 ? -19.735 10.617 24.571 1.00 94.94 82 LEU A CA 1
ATOM 641 C C . LEU A 1 82 ? -20.167 9.577 25.615 1.00 94.94 82 LEU A C 1
ATOM 643 O O . LEU A 1 82 ? -21.303 9.636 26.079 1.00 94.94 82 LEU A O 1
ATOM 647 N N . ASP A 1 83 ? -19.293 8.644 26.005 1.00 93.69 83 ASP A N 1
ATOM 648 C CA . ASP A 1 83 ? -19.583 7.684 27.079 1.00 93.69 83 ASP A CA 1
ATOM 649 C C . ASP A 1 83 ? -19.764 8.385 28.439 1.00 93.69 83 ASP A C 1
ATOM 651 O O . ASP A 1 83 ? -20.750 8.118 29.132 1.00 93.69 83 ASP A O 1
ATOM 655 N N . ASP A 1 84 ? -18.898 9.341 28.787 1.00 94.06 84 ASP A N 1
ATOM 656 C CA . ASP A 1 84 ? -19.013 10.171 29.996 1.00 94.06 84 ASP A CA 1
ATOM 657 C C . ASP A 1 84 ? -20.305 11.008 29.998 1.00 94.06 84 ASP A C 1
ATOM 659 O O . ASP A 1 84 ? -21.010 11.084 31.011 1.00 94.06 84 ASP A O 1
ATOM 663 N N . MET A 1 85 ? -20.680 11.577 28.849 1.00 93.19 85 MET A N 1
ATOM 664 C CA . MET A 1 85 ? -21.953 12.276 28.664 1.00 93.19 85 MET A CA 1
ATOM 665 C C . MET A 1 85 ? -23.153 11.334 28.820 1.00 93.19 85 MET A C 1
ATOM 667 O O . MET A 1 85 ? -24.050 11.638 29.600 1.00 93.19 85 MET A O 1
ATOM 671 N N . MET A 1 86 ? -23.165 10.158 28.184 1.00 92.88 86 MET A N 1
ATOM 672 C CA . MET A 1 86 ? -24.255 9.180 28.334 1.00 92.88 86 MET A CA 1
ATOM 673 C C . MET A 1 86 ? -24.382 8.655 29.772 1.00 92.88 86 MET A C 1
ATOM 675 O O . MET A 1 86 ? -25.490 8.396 30.253 1.00 92.88 86 MET A O 1
ATOM 679 N N . ASN A 1 87 ? -23.266 8.526 30.489 1.00 91.31 87 ASN A N 1
ATOM 680 C CA . ASN A 1 87 ? -23.263 8.189 31.910 1.00 91.31 87 ASN A CA 1
ATOM 681 C C . ASN A 1 87 ? -23.847 9.332 32.752 1.00 91.31 87 ASN A C 1
ATOM 683 O O . ASN A 1 87 ? -24.701 9.079 33.602 1.00 91.31 87 ASN A O 1
ATOM 687 N N . SER A 1 88 ? -23.483 10.578 32.443 1.00 89.69 88 SER A N 1
ATOM 688 C CA . SER A 1 88 ? -24.043 11.779 33.075 1.00 89.69 88 SER A CA 1
ATOM 689 C C . SER A 1 88 ? -25.552 11.902 32.827 1.00 89.69 88 SER A C 1
ATOM 691 O O . SER A 1 88 ? -26.303 12.105 33.775 1.00 89.69 88 SER A O 1
ATOM 693 N N . LEU A 1 89 ? -26.028 11.681 31.593 1.00 85.81 89 LEU A N 1
ATOM 694 C CA . LEU A 1 89 ? -27.460 11.618 31.259 1.00 85.81 89 LEU A CA 1
ATOM 695 C C . LEU A 1 89 ? -28.192 10.577 32.110 1.00 85.81 89 LEU A C 1
ATOM 697 O O . LEU A 1 89 ? -29.243 10.868 32.681 1.00 85.81 89 LEU A O 1
ATOM 701 N N . SER A 1 90 ? -27.618 9.374 32.210 1.00 87.88 90 SER A N 1
ATOM 702 C CA . SER A 1 90 ? -28.240 8.267 32.943 1.00 87.88 90 SER A CA 1
ATOM 703 C C . SER A 1 90 ? -28.348 8.570 34.442 1.00 87.88 90 SER A C 1
ATOM 705 O O . SER A 1 90 ? -29.355 8.247 35.070 1.00 87.88 90 SER A O 1
ATOM 707 N N . GLN A 1 91 ? -27.343 9.248 35.008 1.00 84.88 91 GLN A N 1
ATOM 708 C CA . GLN A 1 91 ? -27.339 9.702 36.400 1.00 84.88 91 GLN A CA 1
ATOM 709 C C . GLN A 1 91 ? -28.327 10.856 36.640 1.00 84.88 91 GLN A C 1
ATOM 711 O O . GLN A 1 91 ? -29.148 10.768 37.552 1.00 84.88 91 GLN A O 1
ATOM 716 N N . ILE A 1 92 ? -28.288 11.905 35.808 1.00 82.88 92 ILE A N 1
ATOM 717 C CA . ILE A 1 92 ? -29.111 13.122 35.943 1.00 82.88 92 ILE A CA 1
ATOM 718 C C . ILE A 1 92 ? -30.604 12.794 35.852 1.00 82.88 92 ILE A C 1
ATOM 720 O O . ILE A 1 92 ? -31.385 13.221 36.701 1.00 82.88 92 ILE A O 1
ATOM 724 N N . PHE A 1 93 ? -31.008 12.007 34.852 1.00 79.12 93 PHE A N 1
ATOM 725 C CA . PHE A 1 93 ? -32.415 11.656 34.639 1.00 79.12 93 PHE A CA 1
ATOM 726 C C . PHE A 1 93 ? -32.847 10.368 35.352 1.00 79.12 93 PHE A C 1
ATOM 728 O O . PHE A 1 93 ? -34.003 9.969 35.223 1.00 79.12 93 PHE A O 1
ATOM 735 N N . ARG A 1 94 ? -31.937 9.718 36.100 1.00 79.62 94 ARG A N 1
ATOM 736 C CA . ARG A 1 94 ? -32.136 8.402 36.739 1.00 79.62 94 ARG A CA 1
ATOM 737 C C . ARG A 1 94 ? -32.736 7.364 35.781 1.00 79.62 94 ARG A C 1
ATOM 739 O O . ARG A 1 94 ? -33.643 6.617 36.142 1.00 79.62 94 ARG A O 1
ATOM 746 N N . TRP A 1 95 ? -32.240 7.359 34.549 1.00 74.88 95 TRP A N 1
ATOM 747 C CA . TRP A 1 95 ? -32.777 6.579 33.441 1.00 74.88 95 TRP A CA 1
ATOM 748 C C . TRP A 1 95 ? -31.648 5.808 32.761 1.00 74.88 95 TRP A C 1
ATOM 750 O O . TRP A 1 95 ? -30.745 6.391 32.169 1.00 74.88 95 TRP A O 1
ATOM 760 N N . ASP A 1 96 ? -31.743 4.481 32.785 1.00 73.31 96 ASP A N 1
ATOM 761 C CA . ASP A 1 96 ? -30.891 3.618 31.978 1.00 73.31 96 ASP A CA 1
ATOM 762 C C . ASP A 1 96 ? -31.166 3.800 30.475 1.00 73.31 96 ASP A C 1
ATOM 764 O O . ASP A 1 96 ? -32.139 3.281 29.912 1.00 73.31 96 ASP A O 1
ATOM 768 N N . LEU A 1 97 ? -30.270 4.533 29.807 1.00 84.62 97 LEU A N 1
ATOM 769 C CA . LEU A 1 97 ? -30.088 4.441 28.359 1.00 84.62 97 LEU A CA 1
ATOM 770 C C . LEU A 1 97 ? -29.890 2.972 27.983 1.00 84.62 97 LEU A C 1
ATOM 772 O O . LEU A 1 97 ? -28.957 2.329 28.479 1.00 84.62 97 LEU A O 1
ATOM 776 N N . LEU A 1 98 ? -30.736 2.453 27.089 1.00 88.50 98 LEU A N 1
ATOM 777 C CA . LEU A 1 98 ? -30.632 1.063 26.654 1.00 88.50 98 LEU A CA 1
ATOM 778 C C . LEU A 1 98 ? -29.266 0.830 26.002 1.00 88.50 98 LEU A C 1
ATOM 780 O O . LEU A 1 98 ? -28.724 1.712 25.334 1.00 88.50 98 LEU A O 1
ATOM 784 N N . VAL A 1 99 ? -28.734 -0.387 26.129 1.00 87.06 99 VAL A N 1
ATOM 785 C CA . VAL A 1 99 ? -27.452 -0.771 25.512 1.00 87.06 99 VAL A CA 1
ATOM 786 C C . VAL A 1 99 ? -27.444 -0.430 24.013 1.00 87.06 99 VAL A C 1
ATOM 788 O O . VAL A 1 99 ? -26.497 0.183 23.526 1.00 87.06 99 VAL A O 1
ATOM 791 N N . GLY A 1 100 ? -28.542 -0.722 23.306 1.00 89.69 100 GLY A N 1
ATOM 792 C CA . GLY A 1 100 ? -28.724 -0.355 21.898 1.00 89.69 100 GLY A CA 1
ATOM 793 C C . GLY A 1 100 ? -28.709 1.155 21.631 1.00 89.69 100 GLY A C 1
ATOM 794 O O . GLY A 1 100 ? -28.102 1.577 20.655 1.00 89.69 100 GLY A O 1
ATOM 795 N N . GLU A 1 101 ? -29.282 1.983 22.511 1.00 91.00 101 GLU A N 1
ATOM 796 C CA . GLU A 1 101 ? -29.253 3.449 22.365 1.00 91.00 101 GLU A CA 1
ATOM 797 C C . GLU A 1 101 ? -27.842 4.007 22.576 1.00 91.00 101 GLU A C 1
ATOM 799 O O . GLU A 1 101 ? -27.425 4.903 21.848 1.00 91.00 101 GLU A O 1
ATOM 804 N N . ARG A 1 102 ? -27.070 3.440 23.513 1.00 92.50 102 ARG A N 1
ATOM 805 C CA . ARG A 1 102 ? -25.668 3.830 23.751 1.00 92.50 102 ARG A CA 1
ATOM 806 C C . ARG A 1 102 ? -24.772 3.535 22.548 1.00 92.50 102 ARG A C 1
ATOM 808 O O . ARG A 1 102 ? -23.927 4.353 22.186 1.00 92.50 102 ARG A O 1
ATOM 815 N N . TYR A 1 103 ? -24.973 2.388 21.897 1.00 94.31 103 TYR A N 1
ATOM 816 C CA . TYR A 1 103 ? -24.314 2.094 20.623 1.00 94.31 103 TYR A CA 1
ATOM 817 C C . TYR A 1 103 ? -24.857 2.964 19.484 1.00 94.31 103 TYR A C 1
ATOM 819 O O . TYR A 1 103 ? -24.063 3.455 18.686 1.00 94.3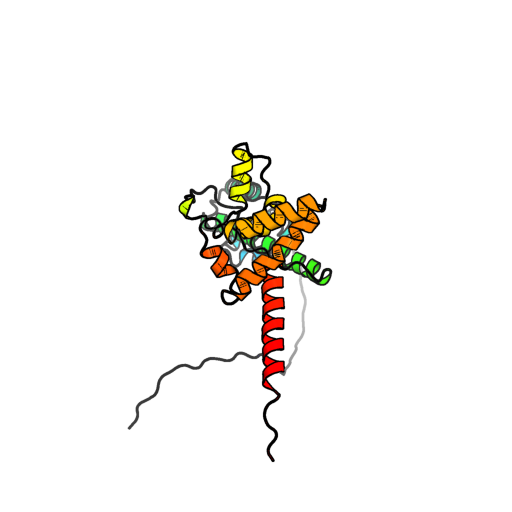1 103 TYR A O 1
ATOM 827 N N . GLY A 1 104 ? -26.168 3.210 19.438 1.00 94.06 104 GLY A N 1
ATOM 828 C CA . GLY A 1 104 ? -26.832 4.041 18.434 1.00 94.06 104 GLY A CA 1
ATOM 829 C C . GLY A 1 104 ? -26.323 5.482 18.412 1.00 94.06 104 GLY A C 1
ATOM 830 O O . GLY A 1 104 ? -25.952 5.973 17.350 1.00 94.06 104 GLY A O 1
ATOM 831 N N . ILE A 1 105 ? -26.216 6.139 19.574 1.00 94.00 105 ILE A N 1
ATOM 832 C CA . ILE A 1 105 ? -25.689 7.511 19.699 1.00 94.00 105 ILE A CA 1
ATOM 833 C C . ILE A 1 105 ? -24.262 7.589 19.135 1.00 94.00 105 ILE A C 1
ATOM 835 O O . ILE A 1 105 ? -23.975 8.441 18.292 1.00 94.00 105 ILE A O 1
ATOM 839 N N . LYS A 1 106 ? -23.374 6.664 19.531 1.00 94.62 106 LYS A N 1
ATOM 840 C CA . LYS A 1 106 ? -21.995 6.622 19.012 1.00 94.62 106 LYS A CA 1
ATOM 841 C C . LYS A 1 106 ? -21.952 6.286 17.519 1.00 94.62 106 LYS A C 1
ATOM 843 O O . LYS A 1 106 ? -21.180 6.895 16.783 1.00 94.62 106 LYS A O 1
ATOM 848 N N . ALA A 1 107 ? -22.788 5.362 17.044 1.00 94.44 107 ALA A N 1
ATOM 849 C CA . ALA A 1 107 ? -22.874 5.001 15.631 1.00 94.44 107 ALA A CA 1
ATOM 850 C C . ALA A 1 107 ? -23.334 6.178 14.756 1.00 94.44 107 ALA A C 1
ATOM 852 O O . ALA A 1 107 ? -22.726 6.415 13.712 1.00 94.44 107 ALA A O 1
ATOM 853 N N . ALA A 1 108 ? -24.329 6.943 15.211 1.00 94.25 108 ALA A N 1
ATOM 854 C CA . ALA A 1 108 ? -24.829 8.138 14.539 1.00 94.25 108 ALA A CA 1
ATOM 855 C C . ALA A 1 108 ? -23.746 9.218 14.418 1.00 94.25 108 ALA A C 1
ATOM 857 O O . ALA A 1 108 ? -23.430 9.650 13.311 1.00 94.25 108 ALA A O 1
ATOM 858 N N . VAL A 1 109 ? -23.090 9.583 15.528 1.00 95.12 109 VAL A N 1
ATOM 859 C CA . VAL A 1 109 ? -22.003 10.581 15.520 1.00 95.12 109 VAL A CA 1
ATOM 860 C C . VAL A 1 109 ? -20.836 10.127 14.632 1.00 95.12 109 VAL A C 1
ATOM 862 O O . VAL A 1 109 ? -20.325 10.906 13.830 1.00 95.12 109 VAL A O 1
ATOM 865 N N . ARG A 1 110 ? -20.434 8.850 14.700 1.00 92.38 110 ARG A N 1
ATOM 866 C CA . ARG A 1 110 ? -19.384 8.281 13.830 1.00 92.38 110 ARG A CA 1
ATOM 867 C C . ARG A 1 110 ? -19.786 8.216 12.354 1.00 92.38 110 ARG A C 1
ATOM 869 O O . ARG A 1 110 ? -18.914 8.224 11.487 1.00 92.38 110 ARG A O 1
ATOM 876 N N . ALA A 1 111 ? -21.069 8.073 12.038 1.00 92.19 111 ALA A N 1
ATOM 877 C CA . ALA A 1 111 ? -21.553 8.098 10.663 1.00 92.19 111 ALA A CA 1
ATOM 878 C C . ALA A 1 111 ? -21.604 9.523 10.111 1.00 92.19 111 ALA A C 1
ATOM 880 O O . ALA A 1 111 ? -21.126 9.751 9.004 1.00 92.19 111 ALA A O 1
ATOM 881 N N . GLU A 1 112 ? -22.083 10.481 10.900 1.00 90.56 112 GLU A N 1
ATOM 882 C CA . GLU A 1 112 ? -22.169 11.877 10.481 1.00 90.56 112 GLU A CA 1
ATOM 883 C C . GLU A 1 112 ? -20.784 12.531 10.358 1.00 90.56 112 GLU A C 1
ATOM 885 O O . GLU A 1 112 ? -20.534 13.244 9.388 1.00 90.56 112 GLU A O 1
ATOM 890 N N . ARG A 1 113 ? -19.822 12.178 11.229 1.00 90.38 113 ARG A N 1
ATOM 891 C CA . ARG A 1 113 ? -18.395 12.499 11.020 1.00 90.38 113 ARG A CA 1
ATOM 892 C C . ARG A 1 113 ? -17.887 11.999 9.670 1.00 90.38 113 ARG A C 1
ATOM 894 O O . ARG A 1 113 ? -17.342 12.784 8.906 1.00 90.38 113 ARG A O 1
ATOM 901 N N . ARG A 1 114 ? -18.123 10.721 9.337 1.00 85.31 114 ARG A N 1
ATOM 902 C CA . ARG A 1 114 ? -17.725 10.152 8.034 1.00 85.31 114 ARG A CA 1
ATOM 903 C C . ARG A 1 114 ? -18.400 10.866 6.863 1.00 85.31 114 ARG A C 1
ATOM 905 O O . ARG A 1 114 ? -17.736 11.138 5.870 1.00 85.31 114 ARG A O 1
ATOM 912 N N . ARG A 1 115 ? -19.683 11.221 6.985 1.00 86.12 115 ARG A N 1
ATOM 913 C CA . ARG A 1 115 ? -20.422 11.976 5.961 1.00 86.12 115 ARG A CA 1
ATOM 914 C C . ARG A 1 115 ? -19.815 13.365 5.731 1.00 86.12 115 ARG A C 1
ATOM 916 O O . ARG A 1 115 ? -19.684 13.789 4.584 1.00 86.12 115 ARG A O 1
ATOM 923 N N . LEU A 1 116 ? -19.424 14.057 6.801 1.00 82.25 116 LEU A N 1
ATOM 924 C CA . LEU A 1 116 ? -18.748 15.353 6.721 1.00 82.25 116 LEU A CA 1
ATOM 925 C C . LEU A 1 116 ? -17.319 15.231 6.181 1.00 82.25 116 LEU A C 1
ATOM 927 O O . LEU A 1 116 ? -16.938 16.044 5.345 1.00 82.25 116 LEU A O 1
ATOM 931 N N . ASP A 1 117 ? -16.564 14.200 6.566 1.00 76.50 117 ASP A N 1
ATOM 932 C CA . ASP A 1 117 ? -15.240 13.913 5.999 1.00 76.50 117 ASP A CA 1
ATOM 933 C C . ASP A 1 117 ? -15.319 13.605 4.492 1.00 76.50 117 ASP A C 1
ATOM 935 O O . ASP A 1 117 ? -14.449 14.029 3.730 1.00 76.50 117 ASP A O 1
ATOM 939 N N . GLU A 1 118 ? -16.357 12.897 4.034 1.00 74.81 118 GLU A N 1
ATOM 940 C CA . GLU A 1 118 ? -16.620 12.625 2.613 1.00 74.81 118 GLU A CA 1
ATOM 941 C C . GLU A 1 118 ? -17.020 13.894 1.839 1.00 74.81 118 GLU A C 1
ATOM 943 O O . GLU A 1 118 ? -16.519 14.126 0.737 1.00 74.81 118 GLU A O 1
ATOM 948 N N . GLU A 1 119 ? -17.879 14.742 2.410 1.00 73.38 119 GLU A N 1
ATOM 949 C CA . GLU A 1 119 ? -18.306 16.015 1.811 1.00 73.38 119 GLU A CA 1
ATOM 950 C C . GLU A 1 119 ? -17.168 17.051 1.776 1.00 73.38 119 GLU A C 1
ATOM 952 O O . GLU A 1 119 ? -16.950 17.712 0.760 1.00 73.38 119 GLU A O 1
ATOM 957 N N . ASP A 1 120 ? -16.364 17.149 2.833 1.00 70.50 120 ASP A N 1
ATOM 958 C CA . ASP A 1 120 ? -15.160 17.980 2.852 1.00 70.50 120 ASP A CA 1
ATOM 959 C C . ASP A 1 120 ? -14.071 17.422 1.916 1.00 70.50 120 ASP A C 1
ATOM 961 O O . ASP A 1 120 ? -13.415 18.176 1.195 1.00 70.50 120 ASP A O 1
ATOM 965 N N . SER A 1 121 ? -13.938 16.095 1.811 1.00 64.88 121 SER A N 1
ATOM 966 C CA . SER A 1 121 ? -13.076 15.462 0.803 1.00 64.88 121 SER A CA 1
ATOM 967 C C . SER A 1 121 ? -13.541 15.760 -0.623 1.00 64.88 121 SER A C 1
ATOM 969 O O . SER A 1 121 ? -12.692 15.988 -1.486 1.00 64.88 121 SER A O 1
ATOM 971 N N . ARG A 1 122 ? -14.857 15.818 -0.880 1.00 70.69 122 ARG A N 1
ATOM 972 C CA . ARG A 1 122 ? -15.436 16.254 -2.164 1.00 70.69 122 ARG A CA 1
ATOM 973 C C . ARG A 1 122 ? -15.132 17.720 -2.456 1.00 70.69 122 ARG A C 1
ATOM 975 O O . ARG A 1 122 ? -14.668 18.026 -3.551 1.00 70.69 122 ARG A O 1
ATOM 982 N N . ARG A 1 123 ? -15.309 18.614 -1.479 1.00 66.94 123 ARG A N 1
ATOM 983 C CA . ARG A 1 123 ? -14.952 20.039 -1.605 1.00 66.94 123 ARG A CA 1
ATOM 984 C C . ARG A 1 123 ? -13.458 20.232 -1.874 1.00 66.94 123 ARG A C 1
ATOM 986 O O . ARG A 1 123 ? -13.097 21.035 -2.729 1.00 66.94 123 ARG A O 1
ATOM 993 N N . ARG A 1 124 ? -12.593 19.441 -1.229 1.00 57.91 124 ARG A N 1
ATOM 994 C CA . ARG A 1 124 ? -11.145 19.415 -1.502 1.00 57.91 124 ARG A CA 1
ATOM 995 C C . ARG A 1 124 ? -10.796 18.803 -2.868 1.00 57.91 124 ARG A C 1
ATOM 997 O O . ARG A 1 124 ? -9.897 19.316 -3.525 1.00 57.91 124 ARG A O 1
ATOM 1004 N N . HIS A 1 125 ? -11.513 17.778 -3.336 1.00 48.78 125 HIS A N 1
ATOM 1005 C CA . HIS A 1 125 ? -11.330 17.195 -4.678 1.00 48.78 125 HIS A CA 1
ATOM 1006 C C . HIS A 1 125 ? -11.761 18.145 -5.806 1.00 48.78 125 HIS A C 1
ATOM 1008 O O . HIS A 1 125 ? -11.119 18.182 -6.851 1.00 48.78 125 HIS A O 1
ATOM 1014 N N . LEU A 1 126 ? -12.789 18.975 -5.599 1.00 53.81 126 LEU A N 1
ATOM 1015 C CA . LEU A 1 126 ? -13.183 20.010 -6.567 1.00 53.81 126 LEU A CA 1
ATOM 1016 C C . LEU A 1 126 ? -12.125 21.119 -6.746 1.00 53.81 126 LEU A C 1
ATOM 1018 O O . LEU A 1 126 ? -12.199 21.879 -7.707 1.00 53.81 126 LEU A O 1
ATOM 1022 N N . LEU A 1 127 ? -11.130 21.193 -5.853 1.00 51.00 127 LEU A N 1
ATOM 1023 C CA . LEU A 1 127 ? -10.001 22.128 -5.913 1.00 51.00 127 LEU A CA 1
ATOM 1024 C C . LEU A 1 127 ? -8.647 21.437 -6.179 1.00 51.00 127 LEU A C 1
ATOM 1026 O O . LEU A 1 127 ? -7.616 22.108 -6.205 1.00 51.00 127 LEU A O 1
ATOM 1030 N N . SER A 1 128 ? -8.617 20.112 -6.370 1.00 38.88 128 SER A N 1
ATOM 1031 C CA . SER A 1 128 ? -7.380 19.356 -6.601 1.00 38.88 128 SER A CA 1
ATOM 1032 C C . SER A 1 128 ? -7.654 18.078 -7.415 1.00 38.88 128 SER A C 1
ATOM 1034 O O . SER A 1 128 ? -8.253 17.149 -6.873 1.00 38.88 128 SER A O 1
ATOM 1036 N N . PRO A 1 129 ? -7.229 17.993 -8.696 1.00 43.03 129 PRO A N 1
ATOM 1037 C CA . PRO A 1 129 ? -7.639 16.906 -9.600 1.00 43.03 129 PRO A CA 1
ATOM 1038 C C . PRO A 1 129 ? -7.158 15.487 -9.247 1.00 43.03 129 PRO A C 1
ATOM 1040 O O . PRO A 1 129 ? -7.654 14.528 -9.833 1.00 43.03 129 PRO A O 1
ATOM 1043 N N . ASP A 1 130 ? -6.213 15.331 -8.315 1.00 41.59 130 ASP A N 1
ATOM 1044 C CA . ASP A 1 130 ? -5.505 14.071 -8.064 1.00 41.59 130 ASP A CA 1
ATOM 1045 C C . ASP A 1 130 ? -5.390 13.756 -6.558 1.00 41.59 130 ASP A C 1
ATOM 1047 O O . ASP A 1 130 ? -4.530 14.337 -5.903 1.00 41.59 130 ASP A O 1
ATOM 1051 N N . THR A 1 131 ? -6.176 12.811 -5.999 1.00 41.97 131 THR A N 1
ATOM 1052 C CA . THR A 1 131 ? -5.805 11.911 -4.857 1.00 41.97 131 THR A CA 1
ATOM 1053 C C . THR A 1 131 ? -6.890 10.841 -4.580 1.00 41.97 131 THR A C 1
ATOM 1055 O O . THR A 1 131 ? -7.608 10.872 -3.583 1.00 41.97 131 THR A O 1
ATOM 1058 N N . THR A 1 132 ? -6.975 9.800 -5.412 1.00 42.69 132 THR A N 1
ATOM 1059 C CA . THR A 1 132 ? -7.893 8.648 -5.231 1.00 42.69 132 THR A CA 1
ATOM 1060 C C . THR A 1 132 ? -7.314 7.502 -4.373 1.00 42.69 132 THR A C 1
ATOM 1062 O O . THR A 1 132 ? -7.513 6.328 -4.671 1.00 42.69 132 THR A O 1
ATOM 1065 N N . THR A 1 133 ? -6.570 7.802 -3.296 1.00 49.16 133 THR A N 1
ATOM 1066 C CA . THR A 1 133 ? -5.819 6.776 -2.522 1.00 49.16 133 THR A CA 1
ATOM 1067 C C . THR A 1 133 ? -6.143 6.647 -1.027 1.00 49.16 133 THR A C 1
ATOM 1069 O O . THR A 1 133 ? -5.519 5.821 -0.362 1.00 49.16 133 THR A O 1
ATOM 1072 N N . ASN A 1 134 ? -7.080 7.425 -0.472 1.00 46.16 134 ASN A N 1
ATOM 1073 C CA . ASN A 1 134 ? -7.202 7.579 0.992 1.00 46.16 134 ASN A CA 1
ATOM 1074 C C . ASN A 1 134 ? -8.401 6.876 1.667 1.00 46.16 134 ASN A C 1
ATOM 1076 O O . ASN A 1 134 ? -8.435 6.807 2.892 1.00 46.16 134 ASN A O 1
ATOM 1080 N N . THR A 1 135 ? -9.357 6.313 0.924 1.00 39.62 135 THR A N 1
ATOM 1081 C CA . THR A 1 135 ? -10.643 5.833 1.484 1.00 39.62 135 THR A CA 1
ATOM 1082 C C . THR A 1 135 ? -10.585 4.528 2.295 1.00 39.62 135 THR A C 1
ATOM 1084 O O . THR A 1 135 ? -11.558 4.193 2.961 1.00 39.62 135 THR A O 1
ATOM 1087 N N . LEU A 1 136 ? -9.466 3.791 2.291 1.00 45.78 136 LEU A N 1
ATOM 1088 C CA . LEU A 1 136 ? -9.361 2.466 2.936 1.00 45.78 136 LEU A CA 1
ATOM 1089 C C . LEU A 1 136 ? -8.648 2.452 4.306 1.00 45.78 136 LEU A C 1
ATOM 1091 O O . LEU A 1 136 ? -8.597 1.407 4.950 1.00 45.78 136 LEU A O 1
ATOM 1095 N N . ASP A 1 137 ? -8.092 3.573 4.781 1.00 47.41 137 ASP A N 1
ATOM 1096 C CA . ASP A 1 137 ? -7.285 3.603 6.024 1.00 47.41 137 ASP A CA 1
ATOM 1097 C C . ASP A 1 137 ? -8.137 3.814 7.305 1.00 47.41 137 ASP A C 1
ATOM 1099 O O . ASP A 1 137 ? -7.639 3.621 8.417 1.00 47.41 137 ASP A O 1
ATOM 1103 N N . ALA A 1 138 ? -9.420 4.184 7.160 1.00 36.94 138 ALA A N 1
ATOM 1104 C CA . ALA A 1 138 ? -10.284 4.693 8.237 1.00 36.94 138 ALA A CA 1
ATOM 1105 C C . ALA A 1 138 ? -10.938 3.627 9.146 1.00 36.94 138 ALA A C 1
ATOM 1107 O O . ALA A 1 138 ? -11.356 3.945 10.255 1.00 36.94 138 ALA A O 1
ATOM 1108 N N . LEU A 1 139 ? -10.998 2.355 8.733 1.00 40.38 139 LEU A N 1
ATOM 1109 C CA . LEU A 1 139 ? -11.579 1.272 9.553 1.00 40.38 139 LEU A CA 1
ATOM 1110 C C . LEU A 1 139 ? -10.592 0.671 10.578 1.00 40.38 139 LEU A C 1
ATOM 1112 O O . LEU A 1 139 ? -10.962 -0.186 11.371 1.00 40.38 139 LEU A O 1
ATOM 1116 N N . SER A 1 140 ? -9.331 1.117 10.597 1.00 46.38 140 SER A N 1
ATOM 1117 C CA . SER A 1 140 ? -8.252 0.530 11.414 1.00 46.38 140 SER A CA 1
ATOM 1118 C C . SER A 1 140 ? -8.159 1.085 12.854 1.00 46.38 140 SER A C 1
ATOM 1120 O O . SER A 1 140 ? -7.100 0.956 13.486 1.00 46.38 140 SER A O 1
ATOM 1122 N N . GLN A 1 141 ? -9.194 1.763 13.362 1.00 40.22 141 GLN A N 1
ATOM 1123 C CA . GLN A 1 141 ? -9.119 2.533 14.616 1.00 40.22 141 GLN A CA 1
ATOM 1124 C C . GLN A 1 141 ? -9.933 1.966 15.791 1.00 40.22 141 GLN A C 1
ATOM 1126 O O . GLN A 1 141 ? -9.715 2.395 16.919 1.00 40.22 141 GLN A O 1
ATOM 1131 N N . GLU A 1 142 ? -10.771 0.954 15.564 1.00 38.94 142 GLU A N 1
ATOM 1132 C CA . GLU A 1 142 ? -11.543 0.265 16.606 1.00 38.94 142 GLU A CA 1
ATOM 1133 C C . GLU A 1 142 ? -11.160 -1.219 16.646 1.00 38.94 142 GLU A C 1
ATOM 1135 O O . GLU A 1 142 ? -11.156 -1.881 15.610 1.00 38.94 142 GLU A O 1
ATOM 1140 N N . GLY A 1 143 ? -10.857 -1.742 17.837 1.00 38.72 143 GLY A N 1
ATOM 1141 C CA . GLY A 1 143 ? -10.606 -3.169 18.049 1.00 38.72 143 GLY A CA 1
ATOM 1142 C C . GLY A 1 143 ? -9.200 -3.499 18.543 1.00 38.72 143 GLY A C 1
ATOM 1143 O O . GLY A 1 143 ? -8.377 -4.007 17.787 1.00 38.72 143 GLY A O 1
ATOM 1144 N N . ASP A 1 144 ? -8.990 -3.358 19.854 1.00 41.44 144 ASP A N 1
ATOM 1145 C CA . ASP A 1 144 ? -8.003 -4.147 20.618 1.00 41.44 144 ASP A CA 1
ATOM 1146 C C . ASP A 1 144 ? -8.550 -5.578 20.877 1.00 41.44 144 ASP A C 1
ATOM 1148 O O . ASP A 1 144 ? -8.355 -6.188 21.928 1.00 41.44 144 ASP A O 1
ATOM 1152 N N . LEU A 1 145 ? -9.305 -6.110 19.907 1.00 38.12 145 LEU A N 1
ATOM 1153 C CA . LEU A 1 145 ? -9.796 -7.479 19.911 1.00 38.12 145 LEU A CA 1
ATOM 1154 C C . LEU A 1 145 ? -8.754 -8.357 19.222 1.00 38.12 145 LEU A C 1
ATOM 1156 O O . LEU A 1 145 ? -8.161 -7.966 18.219 1.00 38.12 145 LEU A O 1
ATOM 1160 N N . TYR A 1 146 ? -8.556 -9.546 19.777 1.00 42.94 146 TYR A N 1
ATOM 1161 C CA . TYR A 1 146 ? -7.577 -10.559 19.393 1.00 42.94 146 TYR A CA 1
ATOM 1162 C C . TYR A 1 146 ? -7.747 -11.025 17.929 1.00 42.94 146 TYR A C 1
ATOM 1164 O O . TYR A 1 146 ? -8.253 -12.115 17.674 1.00 42.94 146 TYR A O 1
ATOM 1172 N N . ILE A 1 147 ? -7.328 -10.215 16.950 1.00 43.59 147 ILE A N 1
ATOM 1173 C CA . ILE A 1 147 ? -7.141 -10.672 15.570 1.00 43.59 147 ILE A CA 1
ATOM 1174 C C . ILE A 1 147 ? -5.858 -11.506 15.583 1.00 43.59 147 ILE A C 1
ATOM 1176 O O . ILE A 1 147 ? -4.775 -10.941 15.773 1.00 43.59 147 ILE A O 1
ATOM 1180 N N . PRO A 1 148 ? -5.932 -12.840 15.420 1.00 43.12 148 PRO A N 1
ATOM 1181 C CA . PRO A 1 148 ? -4.725 -13.641 15.347 1.00 43.12 148 PRO A CA 1
ATOM 1182 C C . PRO A 1 148 ? -3.918 -13.182 14.128 1.00 43.12 148 PRO A C 1
ATOM 1184 O O . PRO A 1 148 ? -4.480 -12.882 13.072 1.00 43.12 148 PRO A O 1
ATOM 1187 N N . PHE A 1 149 ? -2.589 -13.147 14.256 1.00 49.16 149 PHE A N 1
ATOM 1188 C CA . PHE A 1 149 ? -1.677 -12.698 13.188 1.00 49.16 149 PHE A CA 1
ATOM 1189 C C . PHE A 1 149 ? -1.873 -13.451 11.852 1.00 49.16 149 PHE A C 1
ATOM 1191 O O . PHE A 1 149 ? -1.449 -12.968 10.808 1.00 49.16 149 PHE A O 1
ATOM 1198 N N . THR A 1 150 ? -2.558 -14.599 11.877 1.00 45.44 150 THR A N 1
ATOM 1199 C CA . THR A 1 150 ? -2.978 -15.408 10.727 1.00 45.44 150 THR A CA 1
ATOM 1200 C C . THR A 1 150 ? -4.086 -14.797 9.856 1.00 45.44 150 THR A C 1
ATOM 1202 O O . THR A 1 150 ? -4.290 -15.296 8.754 1.00 45.44 150 THR A O 1
ATOM 1205 N N . LEU A 1 151 ? -4.790 -13.739 10.287 1.00 45.84 151 LEU A N 1
ATOM 1206 C CA . LEU A 1 151 ? -5.820 -13.062 9.472 1.00 45.84 151 LEU A CA 1
ATOM 1207 C C . LEU A 1 151 ? -5.339 -11.737 8.839 1.00 45.84 151 LEU A C 1
ATOM 1209 O O . LEU A 1 151 ? -6.069 -11.096 8.080 1.00 45.84 151 LEU A O 1
ATOM 1213 N N . ILE A 1 152 ? -4.103 -11.314 9.122 1.00 51.81 152 ILE A N 1
ATOM 1214 C CA . ILE A 1 152 ? -3.511 -10.095 8.559 1.00 51.81 152 ILE A CA 1
ATOM 1215 C C . ILE A 1 152 ? -2.845 -10.437 7.219 1.00 51.81 152 ILE A C 1
ATOM 1217 O O . ILE A 1 152 ? -1.639 -10.650 7.136 1.00 51.81 152 ILE A O 1
ATOM 1221 N N . ASN A 1 153 ? -3.640 -10.456 6.147 1.00 65.06 153 ASN A N 1
ATOM 1222 C CA . ASN A 1 153 ? -3.142 -10.731 4.791 1.00 65.06 153 ASN A CA 1
ATOM 1223 C C . ASN A 1 153 ? -2.254 -9.611 4.206 1.00 65.06 153 ASN A C 1
ATOM 1225 O O . ASN A 1 153 ? -1.608 -9.838 3.193 1.00 65.06 153 ASN A O 1
ATOM 1229 N N . PHE A 1 154 ? -2.187 -8.419 4.820 1.00 78.12 154 PHE A N 1
ATOM 1230 C CA . PHE A 1 154 ? -1.391 -7.282 4.329 1.00 78.12 154 PHE A CA 1
ATOM 1231 C C . PHE A 1 154 ? -0.728 -6.475 5.456 1.00 78.12 154 PHE A C 1
ATOM 1233 O O . PHE A 1 154 ? -1.271 -6.350 6.548 1.00 78.12 154 PHE A O 1
ATOM 1240 N N . VAL A 1 155 ? 0.401 -5.815 5.177 1.00 84.94 155 VAL A N 1
ATOM 1241 C CA . VAL A 1 155 ? 1.092 -4.899 6.104 1.00 84.94 155 VAL A CA 1
ATOM 1242 C C . VAL A 1 155 ? 0.248 -3.629 6.341 1.00 84.94 155 VAL A C 1
ATOM 1244 O O . VAL A 1 155 ? 0.328 -2.634 5.608 1.00 84.94 155 VAL A O 1
ATOM 1247 N N . THR A 1 156 ? -0.590 -3.673 7.382 1.00 86.56 156 THR A N 1
ATOM 1248 C CA . THR A 1 156 ? -1.498 -2.592 7.807 1.00 86.56 156 THR A CA 1
ATOM 1249 C C . THR A 1 156 ? -0.828 -1.561 8.727 1.00 86.56 156 THR A C 1
ATOM 1251 O O . THR A 1 156 ? 0.318 -1.706 9.158 1.00 86.56 156 THR A O 1
ATOM 1254 N N . ASN A 1 157 ? -1.573 -0.509 9.089 1.00 86.69 157 ASN A N 1
ATOM 1255 C CA . ASN A 1 157 ? -1.169 0.466 10.109 1.00 86.69 157 ASN A CA 1
ATOM 1256 C C . ASN A 1 157 ? -0.840 -0.173 11.464 1.00 86.69 157 ASN A C 1
ATOM 1258 O O . ASN A 1 157 ? 0.075 0.295 12.144 1.00 86.69 157 ASN A O 1
ATOM 1262 N N . GLN A 1 158 ? -1.549 -1.238 11.850 1.00 84.94 158 GLN A N 1
ATOM 1263 C CA . GLN A 1 158 ? -1.305 -1.947 13.106 1.00 84.94 158 GLN A CA 1
ATOM 1264 C C . GLN A 1 158 ? 0.101 -2.562 13.133 1.00 84.94 158 GLN A C 1
ATOM 1266 O O . GLN A 1 158 ? 0.803 -2.401 14.128 1.00 84.94 158 GLN A O 1
ATOM 1271 N N . VAL A 1 159 ? 0.571 -3.140 12.020 1.00 88.19 159 VAL A N 1
ATOM 1272 C CA . VAL A 1 159 ? 1.933 -3.701 11.905 1.00 88.19 159 VAL A CA 1
ATOM 1273 C C . VAL A 1 159 ? 3.003 -2.622 12.126 1.00 88.19 159 VAL A C 1
ATOM 1275 O O . VAL A 1 159 ? 3.960 -2.838 12.869 1.00 88.19 159 VAL A O 1
ATOM 1278 N N . PHE A 1 160 ? 2.821 -1.421 11.565 1.00 88.81 160 PHE A N 1
ATOM 1279 C CA . PHE A 1 160 ? 3.740 -0.296 11.795 1.00 88.81 160 PHE A CA 1
ATOM 1280 C C . PHE A 1 160 ? 3.697 0.235 13.239 1.00 88.81 160 PHE A C 1
ATOM 1282 O O . PHE A 1 160 ? 4.743 0.575 13.796 1.00 88.81 160 PHE A O 1
ATOM 1289 N N . ARG A 1 161 ? 2.512 0.291 13.867 1.00 88.88 161 ARG A N 1
ATOM 1290 C CA . ARG A 1 16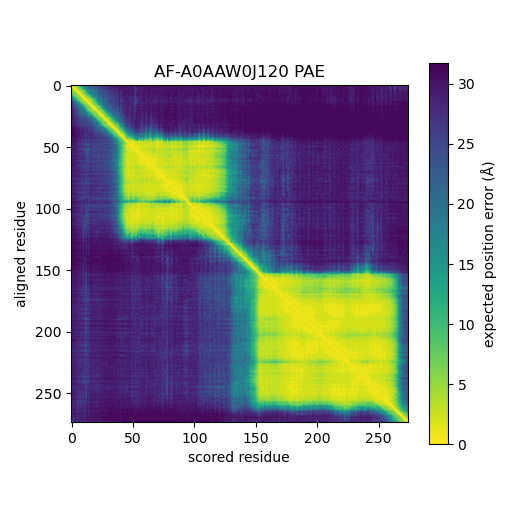1 ? 2.366 0.660 15.289 1.00 88.88 161 ARG A CA 1
ATOM 1291 C C . ARG A 1 161 ? 3.049 -0.369 16.198 1.00 88.88 161 ARG A C 1
ATOM 1293 O O . ARG A 1 161 ? 3.790 0.019 17.101 1.00 88.88 161 ARG A O 1
ATOM 1300 N N . PHE A 1 162 ? 2.859 -1.660 15.921 1.00 89.19 162 PHE A N 1
ATOM 1301 C CA . PHE A 1 162 ? 3.500 -2.762 16.638 1.00 89.19 162 PHE A CA 1
ATOM 1302 C C . PHE A 1 162 ? 5.026 -2.708 16.514 1.00 89.19 162 PHE A C 1
ATOM 1304 O O . PHE A 1 162 ? 5.708 -2.737 17.533 1.00 89.19 162 PHE A O 1
ATOM 1311 N N . ALA A 1 163 ? 5.568 -2.524 15.304 1.00 90.19 163 ALA A N 1
ATOM 1312 C CA . ALA A 1 163 ? 7.012 -2.396 15.087 1.00 90.19 163 ALA A CA 1
ATOM 1313 C C . ALA A 1 163 ? 7.633 -1.268 15.933 1.00 90.19 163 ALA A C 1
ATOM 1315 O O . ALA A 1 163 ? 8.663 -1.472 16.574 1.00 90.19 163 ALA A O 1
ATOM 1316 N N . LYS A 1 164 ? 6.971 -0.102 16.018 1.00 89.44 164 LYS A N 1
ATOM 1317 C CA . LYS A 1 164 ? 7.407 1.000 16.893 1.00 89.44 164 LYS A CA 1
ATOM 1318 C C . LYS A 1 164 ? 7.359 0.616 18.380 1.00 89.44 164 LYS A C 1
ATOM 1320 O O . LYS A 1 164 ? 8.300 0.935 19.102 1.00 89.44 164 LYS A O 1
ATOM 1325 N N . LYS A 1 165 ? 6.299 -0.070 18.835 1.00 91.31 165 LYS A N 1
ATOM 1326 C CA . LYS A 1 165 ? 6.154 -0.558 20.225 1.00 91.31 165 LYS A CA 1
ATOM 1327 C C . LYS A 1 165 ? 7.212 -1.613 20.582 1.00 91.31 165 LYS A C 1
ATOM 1329 O O . LYS A 1 165 ? 7.707 -1.612 21.700 1.00 91.31 165 LYS A O 1
ATOM 1334 N N . ALA A 1 166 ? 7.598 -2.455 19.626 1.00 93.50 166 ALA A N 1
ATOM 1335 C CA . ALA A 1 166 ? 8.635 -3.480 19.755 1.00 93.50 166 ALA A CA 1
ATOM 1336 C C . ALA A 1 166 ? 10.079 -2.943 19.596 1.00 93.50 166 ALA A C 1
ATOM 1338 O O . ALA A 1 166 ? 11.010 -3.719 19.403 1.00 93.50 166 ALA A O 1
ATOM 1339 N N . GLY A 1 167 ? 10.286 -1.620 19.629 1.00 92.62 167 GLY A N 1
ATOM 1340 C CA . GLY A 1 167 ? 11.611 -0.991 19.548 1.00 92.62 167 GLY A CA 1
ATOM 1341 C C . GLY A 1 167 ? 12.175 -0.803 18.131 1.00 92.62 167 GLY A C 1
ATOM 1342 O O . GLY A 1 167 ? 13.162 -0.089 17.963 1.00 92.62 167 GLY A O 1
ATOM 1343 N N . ALA A 1 168 ? 11.531 -1.333 17.086 1.00 94.00 168 ALA A N 1
ATOM 1344 C CA . ALA A 1 168 ? 11.932 -1.151 15.685 1.00 94.00 168 ALA A CA 1
ATOM 1345 C C . ALA A 1 168 ? 11.477 0.214 15.116 1.00 94.00 168 ALA A C 1
ATOM 1347 O O . ALA A 1 168 ? 10.876 0.310 14.045 1.00 94.00 168 ALA A O 1
ATOM 1348 N N . SER A 1 169 ? 11.773 1.297 15.841 1.00 89.44 169 SER A N 1
ATOM 1349 C CA . SER A 1 169 ? 11.344 2.678 15.553 1.00 89.44 169 SER A CA 1
ATOM 1350 C C . SER A 1 169 ? 11.813 3.223 14.195 1.00 89.44 169 SER A C 1
ATOM 1352 O O . SER A 1 169 ? 11.200 4.137 13.643 1.00 89.44 169 SER A O 1
ATOM 1354 N N . TYR A 1 170 ? 12.866 2.637 13.619 1.00 94.25 170 TYR A N 1
ATOM 1355 C CA . TYR A 1 170 ? 13.373 2.956 12.284 1.00 94.25 170 TYR A CA 1
ATOM 1356 C C . TYR A 1 170 ? 12.462 2.460 11.140 1.00 94.25 170 TYR A C 1
ATOM 1358 O O . TYR A 1 170 ? 12.660 2.868 9.988 1.00 94.25 170 TYR A O 1
ATOM 1366 N N . ILE A 1 171 ? 11.473 1.601 11.413 1.00 92.69 171 ILE A N 1
ATOM 1367 C CA . ILE A 1 171 ? 10.477 1.128 10.439 1.00 92.69 171 ILE A CA 1
ATOM 1368 C C . ILE A 1 171 ? 9.285 2.096 10.428 1.00 92.69 171 ILE A C 1
ATOM 1370 O O . ILE A 1 171 ? 8.651 2.327 11.452 1.00 92.69 171 ILE A O 1
ATOM 1374 N N . ASN A 1 172 ? 8.946 2.663 9.263 1.00 92.69 172 ASN A N 1
ATOM 1375 C CA . ASN A 1 172 ? 7.809 3.583 9.130 1.00 92.69 172 ASN A CA 1
ATOM 1376 C C . ASN A 1 172 ? 7.058 3.425 7.794 1.00 92.69 172 ASN A C 1
ATOM 1378 O O . ASN A 1 172 ? 7.667 3.133 6.761 1.00 92.69 172 ASN A O 1
ATOM 1382 N N . LYS A 1 173 ? 5.731 3.642 7.823 1.00 88.94 173 LYS A N 1
ATOM 1383 C CA . LYS A 1 173 ? 4.815 3.467 6.677 1.00 88.94 173 LYS A CA 1
ATOM 1384 C C . LYS A 1 173 ? 5.258 4.245 5.424 1.00 88.94 173 LYS A C 1
ATOM 1386 O O . LYS A 1 173 ? 5.324 3.603 4.373 1.00 88.94 173 LYS A O 1
ATOM 1391 N N . PRO A 1 174 ? 5.609 5.551 5.487 1.00 93.50 174 PRO A N 1
ATOM 1392 C CA . PRO A 1 174 ? 6.038 6.300 4.304 1.00 93.50 174 PRO A CA 1
ATOM 1393 C C . PRO A 1 174 ? 7.290 5.714 3.646 1.00 93.50 174 PRO A C 1
ATOM 1395 O O . PRO A 1 174 ? 7.260 5.413 2.453 1.00 93.50 174 PRO A O 1
ATOM 1398 N N . LYS A 1 175 ? 8.364 5.472 4.417 1.00 93.69 175 LYS A N 1
ATOM 1399 C CA . LYS A 1 175 ? 9.619 4.912 3.894 1.00 93.69 175 LYS A CA 1
ATOM 1400 C C . LYS A 1 175 ? 9.400 3.535 3.277 1.00 93.69 175 LYS A C 1
ATOM 1402 O O . LYS A 1 175 ? 9.847 3.311 2.158 1.00 93.69 175 LYS A O 1
ATOM 1407 N N . MET A 1 176 ? 8.699 2.631 3.967 1.00 96.00 176 MET A N 1
ATOM 1408 C CA . MET A 1 176 ? 8.479 1.281 3.438 1.00 96.00 176 MET A CA 1
ATOM 1409 C C . MET A 1 176 ? 7.677 1.324 2.134 1.00 96.00 176 MET A C 1
ATOM 1411 O O . MET A 1 176 ? 8.143 0.792 1.130 1.00 96.00 176 MET A O 1
ATOM 1415 N N . ARG A 1 177 ? 6.546 2.0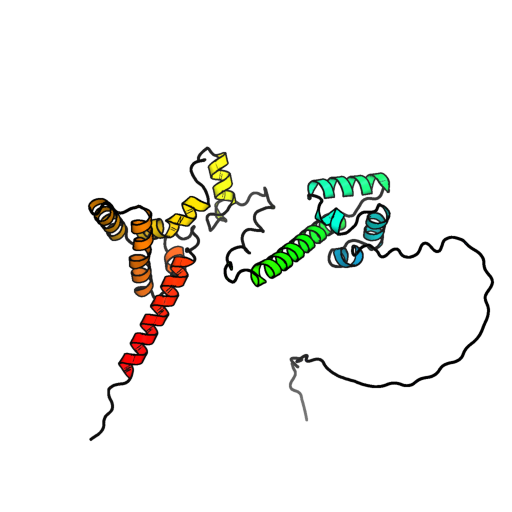51 2.097 1.00 94.44 177 ARG A N 1
ATOM 1416 C CA . ARG A 1 177 ? 5.727 2.213 0.877 1.00 94.44 177 ARG A CA 1
ATOM 1417 C C . ARG A 1 177 ? 6.498 2.838 -0.286 1.00 94.44 177 ARG A C 1
ATOM 1419 O O . ARG A 1 177 ? 6.243 2.487 -1.434 1.00 94.44 177 ARG A O 1
ATOM 1426 N N . HIS A 1 178 ? 7.472 3.705 -0.010 1.00 95.50 178 HIS A N 1
ATOM 1427 C CA . HIS A 1 178 ? 8.305 4.318 -1.042 1.00 95.50 178 HIS A CA 1
ATOM 1428 C C . HIS A 1 178 ? 9.155 3.294 -1.822 1.00 95.50 178 HIS A C 1
ATOM 1430 O O . HIS A 1 178 ? 9.419 3.524 -3.003 1.00 95.50 178 HIS A O 1
ATOM 1436 N N . TYR A 1 179 ? 9.555 2.173 -1.207 1.00 98.00 179 TYR A N 1
ATOM 1437 C CA . TYR A 1 179 ? 10.496 1.193 -1.776 1.00 98.00 179 TYR A CA 1
ATOM 1438 C C . TYR A 1 179 ? 9.910 -0.212 -2.024 1.00 98.00 179 TYR A C 1
ATOM 1440 O O . TYR A 1 179 ? 10.662 -1.112 -2.400 1.00 98.00 179 TYR A O 1
ATOM 1448 N N . VAL A 1 180 ? 8.592 -0.418 -1.873 1.00 98.25 180 VAL A N 1
ATOM 1449 C CA . VAL A 1 180 ? 7.942 -1.734 -2.087 1.00 98.25 180 VAL A CA 1
ATOM 1450 C C . VAL A 1 180 ? 8.251 -2.323 -3.464 1.00 98.25 180 VAL A C 1
ATOM 1452 O O . VAL A 1 180 ? 8.526 -3.511 -3.558 1.00 98.25 180 VAL A O 1
ATOM 1455 N N . HIS A 1 181 ? 8.270 -1.521 -4.533 1.00 98.44 181 HIS A N 1
ATOM 1456 C CA . HIS A 1 181 ? 8.600 -2.022 -5.872 1.00 98.44 181 HIS A CA 1
ATOM 1457 C C . HIS A 1 181 ? 10.085 -2.414 -5.995 1.00 98.44 181 HIS A C 1
ATOM 1459 O O . HIS A 1 181 ? 10.391 -3.435 -6.596 1.00 98.44 181 HIS A O 1
ATOM 1465 N N . CYS A 1 182 ? 11.021 -1.702 -5.359 1.00 98.50 182 CYS A N 1
ATOM 1466 C CA . CYS A 1 182 ? 12.420 -2.151 -5.303 1.00 98.50 182 CYS A CA 1
ATOM 1467 C C . CYS A 1 182 ? 12.555 -3.512 -4.593 1.00 98.50 182 CYS A C 1
ATOM 1469 O O . CYS A 1 182 ? 13.326 -4.366 -5.029 1.00 98.50 182 CYS A O 1
ATOM 1471 N N . TYR A 1 183 ? 11.788 -3.723 -3.518 1.00 98.69 183 TYR A N 1
ATOM 1472 C CA . TYR A 1 183 ? 11.730 -5.008 -2.820 1.00 98.69 183 TYR A CA 1
ATOM 1473 C C . TYR A 1 183 ? 11.053 -6.099 -3.665 1.00 98.69 183 TYR A C 1
ATOM 1475 O O . TYR A 1 183 ? 11.535 -7.229 -3.696 1.00 98.69 183 TYR A O 1
ATOM 1483 N N . ALA A 1 184 ? 9.996 -5.755 -4.407 1.00 98.56 184 ALA A N 1
ATOM 1484 C CA . ALA A 1 184 ? 9.330 -6.660 -5.339 1.00 98.56 184 ALA A CA 1
ATOM 1485 C C . ALA A 1 184 ? 10.270 -7.143 -6.444 1.00 98.56 184 ALA A C 1
ATOM 1487 O O . ALA A 1 184 ? 10.326 -8.342 -6.695 1.00 98.56 184 ALA A O 1
ATOM 1488 N N . LEU A 1 185 ? 11.078 -6.249 -7.028 1.00 98.69 185 LEU A N 1
ATOM 1489 C CA . LEU A 1 185 ? 12.092 -6.641 -8.008 1.00 98.69 185 LEU A CA 1
ATOM 1490 C C . LEU A 1 185 ? 13.088 -7.638 -7.401 1.00 98.69 185 LEU A C 1
ATOM 1492 O O . LEU A 1 185 ? 13.322 -8.682 -7.984 1.00 98.69 185 LEU A O 1
ATOM 1496 N N . HIS A 1 186 ? 13.605 -7.371 -6.198 1.00 98.56 186 HIS A N 1
ATOM 1497 C CA . HIS A 1 186 ? 14.492 -8.307 -5.495 1.00 98.56 186 HIS A CA 1
ATOM 1498 C C . HIS A 1 186 ? 13.832 -9.656 -5.141 1.00 98.56 186 HIS A C 1
ATOM 1500 O O . HIS A 1 186 ? 14.535 -10.648 -5.000 1.00 98.56 186 HIS A O 1
ATOM 1506 N N . CYS A 1 187 ? 12.507 -9.720 -4.986 1.00 98.19 187 CYS A N 1
ATOM 1507 C CA . CYS A 1 187 ? 11.796 -10.982 -4.761 1.00 98.19 187 CYS A CA 1
ATOM 1508 C C . CYS A 1 187 ? 11.550 -11.775 -6.048 1.00 98.19 187 CYS A C 1
ATOM 1510 O O . CYS A 1 187 ? 11.659 -12.994 -6.030 1.00 98.19 187 CYS A O 1
ATOM 1512 N N . LEU A 1 188 ? 11.188 -11.094 -7.135 1.00 97.81 188 LEU A N 1
ATOM 1513 C CA . LEU A 1 188 ? 10.784 -11.728 -8.392 1.00 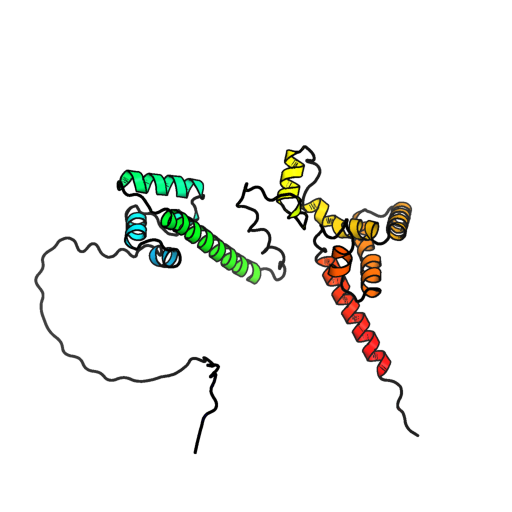97.81 188 LEU A CA 1
ATOM 1514 C C . LEU A 1 188 ? 11.975 -12.025 -9.316 1.00 97.81 188 LEU A C 1
ATOM 1516 O O . LEU A 1 188 ? 11.899 -12.941 -10.127 1.00 97.81 188 LEU A O 1
ATOM 1520 N N . ASP A 1 189 ? 13.050 -11.243 -9.206 1.00 97.94 189 ASP A N 1
ATOM 1521 C CA . ASP A 1 189 ? 14.271 -11.360 -10.002 1.00 97.94 189 ASP A CA 1
ATOM 1522 C C . ASP A 1 189 ? 15.463 -10.774 -9.213 1.00 97.94 189 ASP A C 1
ATOM 1524 O O . ASP A 1 189 ? 15.854 -9.606 -9.348 1.00 97.94 189 ASP A O 1
ATOM 1528 N N . GLU A 1 190 ? 16.016 -11.584 -8.303 1.00 98.25 190 GLU A N 1
ATOM 1529 C CA . GLU A 1 190 ? 17.148 -11.170 -7.470 1.00 98.25 190 GLU A CA 1
ATOM 1530 C C . GLU A 1 190 ? 18.399 -10.852 -8.308 1.00 98.25 190 GLU A C 1
ATOM 1532 O O . GLU A 1 190 ? 19.135 -9.914 -7.979 1.00 98.25 190 GLU A O 1
ATOM 1537 N N . GLU A 1 191 ? 18.626 -11.574 -9.407 1.00 98.06 191 GLU A N 1
ATOM 1538 C CA . GLU A 1 191 ? 19.775 -11.360 -10.285 1.00 98.06 191 GLU A CA 1
ATOM 1539 C C . GLU A 1 191 ? 19.693 -9.994 -10.977 1.00 98.06 191 GLU A C 1
ATOM 1541 O O . GLU A 1 191 ? 20.621 -9.186 -10.840 1.00 98.06 191 GLU A O 1
ATOM 1546 N N . ALA A 1 192 ? 18.565 -9.674 -11.622 1.00 97.88 192 ALA A N 1
ATOM 1547 C CA . ALA A 1 192 ? 18.349 -8.365 -12.232 1.00 97.88 192 ALA A CA 1
ATOM 1548 C C . ALA A 1 192 ? 18.379 -7.240 -11.188 1.00 97.88 192 ALA A C 1
ATOM 1550 O O . ALA A 1 192 ? 18.951 -6.178 -11.444 1.00 97.88 192 ALA A O 1
ATOM 1551 N N . SER A 1 193 ? 17.832 -7.465 -9.988 1.00 98.25 193 SER A N 1
ATOM 1552 C CA . SER A 1 193 ? 17.915 -6.507 -8.878 1.00 98.25 193 SER A CA 1
ATOM 1553 C C . SER A 1 193 ? 19.367 -6.217 -8.474 1.00 98.25 193 SER A C 1
ATOM 1555 O O . SER A 1 193 ? 19.771 -5.056 -8.347 1.00 98.25 193 SER A O 1
ATOM 1557 N N . ASN A 1 194 ? 20.188 -7.258 -8.324 1.00 98.31 194 ASN A N 1
ATOM 1558 C CA . ASN A 1 194 ? 21.594 -7.134 -7.947 1.00 98.31 194 ASN A CA 1
ATOM 1559 C C . ASN A 1 194 ? 22.456 -6.541 -9.075 1.00 98.31 194 ASN A C 1
ATOM 1561 O O . ASN A 1 194 ? 23.348 -5.738 -8.791 1.00 98.31 194 ASN A O 1
ATOM 1565 N N . ALA A 1 195 ? 22.175 -6.863 -10.339 1.00 98.50 195 ALA A N 1
ATOM 1566 C CA . ALA A 1 195 ? 22.803 -6.230 -11.499 1.00 98.50 195 ALA A CA 1
ATOM 1567 C C . ALA A 1 195 ? 22.456 -4.733 -11.588 1.00 98.50 195 ALA A C 1
ATOM 1569 O O . ALA A 1 195 ? 23.349 -3.897 -11.736 1.00 98.50 195 ALA A O 1
ATOM 1570 N N . LEU A 1 196 ? 21.181 -4.372 -11.400 1.00 98.06 196 LEU A N 1
ATOM 1571 C CA . LEU A 1 196 ? 20.720 -2.983 -11.403 1.00 98.06 196 LEU A CA 1
ATOM 1572 C C . LEU A 1 196 ? 21.363 -2.174 -10.265 1.00 98.06 196 LEU A C 1
ATOM 1574 O O . LEU A 1 196 ? 21.832 -1.060 -10.488 1.00 98.06 196 LEU A O 1
ATOM 1578 N N . ARG A 1 197 ? 21.447 -2.743 -9.053 1.00 98.25 197 ARG A N 1
ATOM 1579 C CA . ARG A 1 197 ? 22.138 -2.121 -7.908 1.00 98.25 197 ARG A CA 1
ATOM 1580 C C . ARG A 1 197 ? 23.621 -1.865 -8.193 1.00 98.25 197 ARG A C 1
ATOM 1582 O O . ARG A 1 197 ? 24.104 -0.781 -7.873 1.00 98.25 197 ARG A O 1
ATOM 1589 N N . ARG A 1 198 ? 24.331 -2.830 -8.795 1.00 98.38 198 ARG A N 1
ATOM 1590 C CA . ARG A 1 198 ? 25.748 -2.683 -9.179 1.00 98.38 198 ARG A CA 1
ATOM 1591 C C . ARG A 1 198 ? 25.937 -1.582 -10.220 1.00 98.38 198 ARG A C 1
ATOM 1593 O O . ARG A 1 198 ? 26.620 -0.606 -9.930 1.00 98.38 198 ARG A O 1
ATOM 1600 N N . GLY A 1 199 ? 25.224 -1.653 -11.345 1.00 98.31 199 GLY A N 1
ATOM 1601 C CA . GLY A 1 199 ? 25.370 -0.674 -12.427 1.00 98.31 199 GLY A CA 1
ATOM 1602 C C . GLY A 1 199 ? 25.009 0.763 -12.025 1.00 98.31 199 GLY A C 1
ATOM 1603 O O . GLY A 1 199 ? 25.649 1.705 -12.483 1.00 98.31 199 GLY A O 1
ATOM 1604 N N . PHE A 1 200 ? 24.016 0.965 -11.148 1.00 98.12 200 PHE A N 1
ATOM 1605 C CA . PHE A 1 200 ? 23.719 2.302 -10.610 1.00 98.12 200 PHE A CA 1
ATOM 1606 C C . PHE A 1 200 ? 24.801 2.791 -9.629 1.00 98.12 200 PHE A C 1
ATOM 1608 O O . PHE A 1 200 ? 25.174 3.961 -9.681 1.00 98.12 200 PHE A O 1
ATOM 1615 N N . LYS A 1 201 ? 25.367 1.908 -8.793 1.00 97.44 201 LYS A N 1
ATOM 1616 C CA . LYS A 1 201 ? 26.492 2.251 -7.904 1.00 97.44 201 LYS A CA 1
ATOM 1617 C C . LYS A 1 201 ? 27.752 2.627 -8.694 1.00 97.44 201 LYS A C 1
ATOM 1619 O O . LYS A 1 201 ? 28.403 3.607 -8.352 1.00 97.44 201 LYS A O 1
ATOM 1624 N N . GLU A 1 202 ? 28.078 1.872 -9.739 1.00 98.12 202 GLU A N 1
ATOM 1625 C CA . GLU A 1 202 ? 29.247 2.093 -10.606 1.00 98.12 202 GLU A CA 1
ATOM 1626 C C . GLU A 1 202 ? 29.176 3.432 -11.355 1.00 98.12 202 GLU A C 1
ATOM 1628 O O . GLU A 1 202 ? 30.194 4.097 -11.515 1.00 98.12 202 GLU A O 1
ATOM 1633 N N . ARG A 1 203 ? 27.972 3.874 -11.743 1.00 98.00 203 ARG A N 1
ATOM 1634 C CA . ARG A 1 203 ? 27.740 5.199 -12.346 1.00 98.00 203 ARG A CA 1
ATOM 1635 C C . ARG A 1 203 ? 27.643 6.356 -11.338 1.00 98.00 203 ARG A C 1
ATOM 1637 O O . ARG A 1 203 ? 27.445 7.490 -11.756 1.00 98.00 203 ARG A O 1
ATOM 1644 N N . GLY A 1 204 ? 27.747 6.097 -10.031 1.00 97.12 204 GLY A N 1
ATOM 1645 C CA . GLY A 1 204 ? 27.584 7.129 -8.996 1.00 97.12 204 GLY A CA 1
ATOM 1646 C C . GLY A 1 204 ? 26.159 7.693 -8.888 1.00 97.12 204 GLY A C 1
ATOM 1647 O O . GLY A 1 204 ? 25.962 8.800 -8.391 1.00 97.12 204 GLY A O 1
ATOM 1648 N N . GLU A 1 205 ? 25.159 6.950 -9.363 1.00 97.69 205 GLU A N 1
ATOM 1649 C CA . GLU A 1 205 ? 23.770 7.403 -9.433 1.00 97.69 205 GLU A CA 1
ATOM 1650 C C . GLU A 1 205 ? 23.122 7.507 -8.049 1.00 97.69 205 GLU A C 1
ATOM 1652 O O . GLU A 1 205 ? 23.341 6.681 -7.157 1.00 97.69 205 GLU A O 1
ATOM 1657 N N . ASN A 1 206 ? 22.235 8.488 -7.878 1.00 97.25 206 ASN A N 1
ATOM 1658 C CA . ASN A 1 206 ? 21.517 8.650 -6.619 1.00 97.25 206 ASN A CA 1
ATOM 1659 C C . ASN A 1 206 ? 20.441 7.559 -6.412 1.00 97.25 206 ASN A C 1
ATOM 1661 O O . ASN A 1 206 ? 19.903 6.970 -7.355 1.00 97.25 206 ASN A O 1
ATOM 1665 N N . VAL A 1 207 ? 20.068 7.329 -5.147 1.00 96.75 207 VAL A N 1
ATOM 1666 C CA . VAL A 1 207 ? 19.060 6.320 -4.757 1.00 96.75 207 VAL A CA 1
ATOM 1667 C C . VAL A 1 207 ? 17.706 6.561 -5.439 1.00 96.75 207 VAL A C 1
ATOM 1669 O O . VAL A 1 207 ? 16.992 5.603 -5.731 1.00 96.75 207 VAL A O 1
ATOM 1672 N N . GLY A 1 208 ? 17.354 7.816 -5.736 1.00 97.38 208 GLY A N 1
ATOM 1673 C CA . GLY A 1 208 ? 16.136 8.173 -6.464 1.00 97.38 208 GLY A CA 1
ATOM 1674 C C . GLY A 1 208 ? 16.135 7.666 -7.908 1.00 97.38 208 GLY A C 1
ATOM 1675 O O . GLY A 1 208 ? 15.135 7.091 -8.340 1.00 97.38 208 GLY A O 1
ATOM 1676 N N . ALA A 1 209 ? 17.253 7.810 -8.624 1.00 97.94 209 ALA A N 1
ATOM 1677 C CA . ALA A 1 209 ? 17.428 7.322 -9.991 1.00 97.94 209 ALA A CA 1
ATOM 1678 C C . ALA A 1 209 ? 17.358 5.786 -10.053 1.00 97.94 209 ALA A C 1
ATOM 1680 O O . ALA A 1 209 ? 16.539 5.240 -10.796 1.00 97.94 209 ALA A O 1
ATOM 1681 N N . TRP A 1 210 ? 18.109 5.089 -9.187 1.00 98.31 210 TRP A N 1
ATOM 1682 C CA . TRP A 1 210 ? 18.015 3.627 -9.037 1.00 98.31 210 TRP A CA 1
ATOM 1683 C C . TRP A 1 210 ? 16.577 3.183 -8.734 1.00 98.31 210 TRP A C 1
ATOM 1685 O O . TRP A 1 210 ? 16.038 2.287 -9.384 1.00 98.31 210 TRP A O 1
ATOM 1695 N N . ARG A 1 211 ? 15.913 3.867 -7.794 1.00 98.38 211 ARG A N 1
ATOM 1696 C CA . ARG A 1 211 ? 14.524 3.591 -7.421 1.00 98.38 211 ARG A CA 1
ATOM 1697 C C . ARG A 1 211 ? 13.564 3.741 -8.604 1.00 98.38 211 ARG A C 1
ATOM 1699 O O . ARG A 1 211 ? 12.646 2.930 -8.707 1.00 98.38 211 ARG A O 1
ATOM 1706 N N . GLN A 1 212 ? 13.711 4.746 -9.473 1.00 98.31 212 GLN A N 1
ATOM 1707 C CA . GLN A 1 212 ? 12.862 4.837 -10.671 1.00 98.31 212 GLN A CA 1
ATOM 1708 C C . GLN A 1 212 ? 13.176 3.713 -11.669 1.00 98.31 212 GLN A C 1
ATOM 1710 O O . GLN A 1 212 ? 12.253 3.138 -12.245 1.00 98.31 212 GLN A O 1
ATOM 1715 N N . ALA A 1 213 ? 14.448 3.344 -11.832 1.00 98.31 213 ALA A N 1
ATOM 1716 C CA . ALA A 1 213 ? 14.844 2.283 -12.754 1.00 98.31 213 ALA A CA 1
ATOM 1717 C C . ALA A 1 213 ? 14.240 0.911 -12.399 1.00 98.31 213 ALA A C 1
ATOM 1719 O O . ALA A 1 213 ? 13.915 0.148 -13.307 1.00 98.31 213 ALA A O 1
ATOM 1720 N N . CYS A 1 214 ? 13.991 0.628 -11.112 1.00 98.69 214 CYS A N 1
ATOM 1721 C CA . CYS A 1 214 ? 13.342 -0.610 -10.657 1.00 98.69 214 CYS A CA 1
ATOM 1722 C C . CYS A 1 214 ? 11.937 -0.861 -11.243 1.00 98.69 214 CYS A C 1
ATOM 1724 O O . CYS A 1 214 ? 11.490 -2.006 -11.239 1.00 98.69 214 CYS A O 1
ATOM 1726 N N . TYR A 1 215 ? 11.224 0.158 -11.748 1.00 98.75 215 TYR A N 1
ATOM 1727 C CA . TYR A 1 215 ? 9.909 -0.056 -12.372 1.00 98.75 215 TYR A CA 1
ATOM 1728 C C . TYR A 1 215 ? 10.005 -0.800 -13.713 1.00 98.75 215 TYR A C 1
ATOM 1730 O O . TYR A 1 215 ? 9.186 -1.677 -13.975 1.00 98.75 215 TYR A O 1
ATOM 1738 N N . LYS A 1 216 ? 11.008 -0.499 -14.551 1.00 98.19 216 LYS A N 1
ATOM 1739 C CA . LYS A 1 216 ? 11.130 -1.068 -15.907 1.00 98.19 216 LYS A CA 1
ATOM 1740 C C . LYS A 1 216 ? 11.188 -2.610 -15.934 1.00 98.19 216 LYS A C 1
ATOM 1742 O O . LYS A 1 216 ? 10.388 -3.197 -16.661 1.00 98.19 216 LYS A O 1
ATOM 1747 N N . PRO A 1 217 ? 12.058 -3.298 -15.162 1.00 98.31 217 PRO A N 1
ATOM 1748 C CA . PRO A 1 217 ? 12.088 -4.761 -15.158 1.00 98.31 217 PRO A CA 1
ATOM 1749 C C . PRO A 1 217 ? 10.813 -5.382 -14.566 1.00 98.31 217 PRO A C 1
ATOM 1751 O O . PRO A 1 217 ? 10.383 -6.425 -15.043 1.00 98.31 217 PRO A O 1
ATOM 1754 N N . LEU A 1 218 ? 10.151 -4.732 -13.599 1.00 98.44 218 LEU A N 1
ATOM 1755 C CA . LEU A 1 218 ? 8.865 -5.211 -13.072 1.00 98.44 218 LEU A CA 1
ATOM 1756 C C . LEU A 1 218 ? 7.746 -5.176 -14.113 1.00 98.44 218 LEU A C 1
ATOM 1758 O O . LEU A 1 218 ? 6.971 -6.124 -14.201 1.00 98.44 218 LEU A O 1
ATOM 1762 N N . VAL A 1 219 ? 7.677 -4.119 -14.925 1.00 98.31 219 VAL A N 1
ATOM 1763 C CA . VAL A 1 219 ? 6.703 -4.052 -16.023 1.00 98.31 219 VAL A CA 1
ATOM 1764 C C . VAL A 1 219 ? 7.009 -5.120 -17.081 1.00 98.31 219 VAL A C 1
ATOM 1766 O O . VAL A 1 219 ? 6.090 -5.771 -17.567 1.00 98.31 219 VAL A O 1
ATOM 1769 N N . ALA A 1 220 ? 8.286 -5.399 -17.365 1.00 97.88 220 ALA A N 1
ATOM 1770 C CA . ALA A 1 220 ? 8.679 -6.507 -18.242 1.00 97.88 220 ALA A CA 1
ATOM 1771 C C . ALA A 1 220 ? 8.350 -7.901 -17.656 1.00 97.88 220 ALA A C 1
ATOM 1773 O O . ALA A 1 220 ? 8.029 -8.827 -18.400 1.00 97.88 220 ALA A O 1
ATOM 1774 N N . ILE A 1 221 ? 8.393 -8.076 -16.329 1.00 97.38 221 ILE A N 1
ATOM 1775 C CA . ILE A 1 221 ? 7.889 -9.287 -15.656 1.00 97.38 221 ILE A CA 1
ATOM 1776 C C . ILE A 1 221 ? 6.367 -9.394 -15.834 1.00 97.38 221 ILE A C 1
ATOM 1778 O O . ILE A 1 221 ? 5.893 -10.446 -16.256 1.00 97.38 221 ILE A O 1
ATOM 1782 N N . ALA A 1 222 ? 5.620 -8.308 -15.609 1.00 97.38 222 ALA A N 1
ATOM 1783 C CA . ALA A 1 222 ? 4.168 -8.281 -15.792 1.00 97.38 222 ALA A CA 1
ATOM 1784 C C . ALA A 1 222 ? 3.748 -8.596 -17.237 1.00 97.38 222 ALA A C 1
ATOM 1786 O O . ALA A 1 222 ? 2.864 -9.422 -17.450 1.00 97.38 222 ALA A O 1
ATOM 1787 N N . ALA A 1 223 ? 4.423 -8.012 -18.232 1.00 96.88 223 ALA A N 1
ATOM 1788 C CA . ALA A 1 223 ? 4.165 -8.266 -19.649 1.00 96.88 223 ALA A CA 1
ATOM 1789 C C . ALA A 1 223 ? 4.304 -9.753 -20.027 1.00 96.88 223 ALA A C 1
ATOM 1791 O O . ALA A 1 223 ? 3.504 -10.272 -20.802 1.00 96.88 223 ALA A O 1
ATOM 1792 N N . ARG A 1 224 ? 5.278 -10.462 -19.433 1.00 95.19 224 ARG A N 1
ATOM 1793 C CA . ARG A 1 224 ? 5.493 -11.909 -19.634 1.00 95.19 224 ARG A CA 1
ATOM 1794 C C . ARG A 1 224 ? 4.458 -12.798 -18.930 1.00 95.19 224 ARG A C 1
ATOM 1796 O O . ARG A 1 224 ? 4.412 -13.988 -19.215 1.00 95.19 224 ARG A O 1
ATOM 1803 N N . GLN A 1 225 ? 3.655 -12.249 -18.018 1.00 93.25 225 GLN A N 1
ATOM 1804 C CA . GLN A 1 225 ? 2.703 -12.987 -17.175 1.00 93.25 225 GLN A CA 1
ATOM 1805 C C . GLN A 1 225 ? 1.273 -12.420 -17.286 1.00 93.25 225 GLN A C 1
ATOM 1807 O O . GLN A 1 225 ? 0.541 -12.331 -16.305 1.00 93.25 225 GLN A O 1
ATOM 1812 N N . GLY A 1 226 ? 0.866 -11.995 -18.488 1.00 92.81 226 GLY A N 1
ATOM 1813 C CA . GLY A 1 226 ? -0.520 -11.583 -18.762 1.00 92.81 226 GLY A CA 1
ATOM 1814 C C . GLY A 1 226 ? -0.929 -10.215 -18.198 1.00 92.81 226 GLY A C 1
ATOM 1815 O O . GLY A 1 226 ? -2.113 -9.891 -18.192 1.00 92.81 226 GLY A O 1
ATOM 1816 N N . TRP A 1 227 ? 0.035 -9.393 -17.771 1.00 95.31 227 TRP A N 1
ATOM 1817 C CA . TRP A 1 227 ? -0.142 -8.047 -17.203 1.00 95.31 227 TRP A CA 1
ATOM 1818 C C . TRP A 1 227 ? -0.844 -7.965 -15.836 1.00 95.31 227 TRP A C 1
ATOM 1820 O O . TRP A 1 227 ? -1.090 -6.856 -15.353 1.00 95.31 227 TRP A O 1
ATOM 1830 N N . ASP A 1 228 ? -1.125 -9.094 -15.183 1.00 92.94 228 ASP A N 1
ATOM 1831 C CA . ASP A 1 228 ? -1.749 -9.123 -13.858 1.00 92.94 228 ASP A CA 1
ATOM 1832 C C . ASP A 1 228 ? -0.702 -8.983 -12.739 1.00 92.94 228 ASP A C 1
ATOM 1834 O O . ASP A 1 228 ? -0.178 -9.951 -12.185 1.00 92.94 228 ASP A O 1
ATOM 1838 N N . ILE A 1 229 ? -0.371 -7.734 -12.404 1.00 95.56 229 ILE A N 1
ATOM 1839 C CA . ILE A 1 229 ? 0.594 -7.430 -11.341 1.00 95.56 229 ILE A CA 1
ATOM 1840 C C . ILE A 1 229 ? 0.075 -7.768 -9.930 1.00 95.56 229 ILE A C 1
ATOM 1842 O O . ILE A 1 229 ? 0.887 -7.938 -9.019 1.00 95.56 229 ILE A O 1
ATOM 1846 N N . ASP A 1 230 ? -1.241 -7.902 -9.737 1.00 93.12 230 ASP A N 1
ATOM 1847 C CA . ASP A 1 230 ? -1.825 -8.358 -8.472 1.00 93.12 230 ASP A CA 1
ATOM 1848 C C . ASP A 1 230 ? -1.579 -9.848 -8.270 1.00 93.12 230 ASP A C 1
ATOM 1850 O O . ASP A 1 230 ? -1.058 -10.243 -7.227 1.00 93.12 230 ASP A O 1
ATOM 1854 N N . ALA A 1 231 ? -1.876 -10.670 -9.281 1.00 93.38 231 ALA A N 1
ATOM 1855 C CA . ALA A 1 231 ? -1.597 -12.102 -9.256 1.00 93.38 231 ALA A CA 1
ATOM 1856 C C . ALA A 1 231 ? -0.109 -12.384 -8.987 1.00 93.38 231 ALA A C 1
ATOM 1858 O O . ALA A 1 231 ? 0.211 -13.229 -8.153 1.00 93.38 231 ALA A O 1
ATOM 1859 N N . ILE A 1 232 ? 0.800 -11.622 -9.606 1.00 95.69 232 ILE A N 1
ATOM 1860 C CA . ILE A 1 232 ? 2.255 -11.749 -9.404 1.00 95.69 232 ILE A CA 1
ATOM 1861 C C . ILE A 1 232 ? 2.667 -11.460 -7.952 1.00 95.69 232 ILE A C 1
ATOM 1863 O O . ILE A 1 232 ? 3.490 -12.183 -7.388 1.00 95.69 232 ILE A O 1
ATOM 1867 N N . PHE A 1 233 ? 2.109 -10.419 -7.323 1.00 96.38 233 PHE A N 1
ATOM 1868 C CA . PHE A 1 233 ? 2.383 -10.132 -5.910 1.00 96.38 233 PHE A CA 1
ATOM 1869 C C . PHE A 1 233 ? 1.772 -11.203 -4.997 1.00 96.38 233 PHE A C 1
ATOM 1871 O O . PHE A 1 233 ? 2.458 -11.706 -4.110 1.00 96.38 233 PHE A O 1
ATOM 1878 N N . ASN A 1 234 ? 0.518 -11.587 -5.243 1.00 92.94 234 ASN A N 1
ATOM 1879 C CA . ASN A 1 234 ? -0.220 -12.557 -4.432 1.00 92.94 234 ASN A CA 1
ATOM 1880 C C . ASN A 1 234 ? 0.381 -13.972 -4.495 1.00 92.94 234 ASN A C 1
ATOM 1882 O O . ASN A 1 234 ? 0.359 -14.684 -3.494 1.00 92.94 234 ASN A O 1
ATOM 1886 N N . ALA A 1 235 ? 0.960 -14.368 -5.633 1.00 93.69 235 ALA A N 1
ATOM 1887 C CA . ALA A 1 235 ? 1.609 -15.667 -5.807 1.00 93.69 235 ALA A CA 1
ATOM 1888 C C . ALA A 1 235 ? 2.946 -15.800 -5.052 1.00 93.69 235 ALA A C 1
ATOM 1890 O O . ALA A 1 235 ? 3.383 -16.916 -4.773 1.00 93.69 235 ALA A O 1
ATOM 1891 N N . HIS A 1 236 ? 3.616 -14.691 -4.716 1.00 93.75 236 HIS A N 1
ATOM 1892 C CA . HIS A 1 236 ? 4.934 -14.730 -4.084 1.00 93.75 236 HIS A CA 1
ATOM 1893 C C . HIS A 1 236 ? 4.835 -14.566 -2.547 1.00 93.75 236 HIS A C 1
ATOM 1895 O O . HIS A 1 236 ? 4.449 -13.490 -2.080 1.00 93.75 236 HIS A O 1
ATOM 1901 N N . PRO A 1 237 ? 5.288 -15.538 -1.720 1.00 92.50 237 PRO A N 1
ATOM 1902 C CA . PRO A 1 237 ? 5.057 -15.542 -0.264 1.00 92.50 237 PRO A CA 1
ATOM 1903 C C . PRO A 1 237 ? 5.537 -14.304 0.511 1.00 92.50 237 PRO A C 1
ATOM 1905 O O . PRO A 1 237 ? 4.962 -13.956 1.536 1.00 92.50 237 PRO A O 1
ATOM 1908 N N . ARG A 1 238 ? 6.593 -13.619 0.040 1.00 93.44 238 ARG A N 1
ATOM 1909 C CA . ARG A 1 238 ? 7.079 -12.362 0.656 1.00 93.44 238 ARG A CA 1
ATOM 1910 C C . ARG A 1 238 ? 6.383 -11.092 0.145 1.00 93.44 238 ARG A C 1
ATOM 1912 O O . ARG A 1 238 ? 6.634 -10.023 0.698 1.00 93.44 238 ARG A O 1
ATOM 1919 N N . LEU A 1 239 ? 5.596 -11.176 -0.932 1.00 95.38 239 LEU A N 1
ATOM 1920 C CA . LEU A 1 239 ? 4.965 -10.028 -1.601 1.00 95.38 239 LEU A CA 1
ATOM 1921 C C . LEU A 1 239 ? 3.451 -9.978 -1.439 1.00 95.38 239 LEU A C 1
ATOM 1923 O O . LEU A 1 239 ? 2.919 -8.874 -1.456 1.00 95.38 239 LEU A O 1
ATOM 1927 N N . SER A 1 240 ? 2.788 -11.110 -1.202 1.00 93.75 240 SER A N 1
ATOM 1928 C CA . SER A 1 240 ? 1.347 -11.167 -0.921 1.00 93.75 240 SER A CA 1
ATOM 1929 C C . SER A 1 240 ? 0.941 -10.248 0.235 1.00 93.75 240 SER A C 1
ATOM 1931 O O . SER A 1 240 ? -0.099 -9.607 0.184 1.00 93.75 240 SER A O 1
ATOM 1933 N N . VAL A 1 241 ? 1.822 -10.074 1.227 1.00 91.19 241 VAL A N 1
ATOM 1934 C CA . VAL A 1 241 ? 1.621 -9.145 2.350 1.00 91.19 241 VAL A CA 1
ATOM 1935 C C . VAL A 1 241 ? 1.775 -7.657 1.992 1.00 91.19 241 VAL A C 1
ATOM 1937 O O . VAL A 1 241 ? 1.543 -6.794 2.840 1.00 91.19 241 VAL A O 1
ATOM 1940 N N . TRP A 1 242 ? 2.158 -7.298 0.766 1.00 94.25 242 TRP A N 1
ATOM 1941 C CA . TRP A 1 242 ? 2.366 -5.910 0.344 1.00 94.25 242 TRP A CA 1
ATOM 1942 C C . TRP A 1 242 ? 1.349 -5.469 -0.708 1.00 94.25 242 TRP A C 1
ATOM 1944 O O . TRP A 1 242 ? 1.218 -6.064 -1.771 1.00 94.25 242 TRP A O 1
ATOM 1954 N N . TYR A 1 243 ? 0.710 -4.324 -0.467 1.00 91.94 243 TYR A N 1
ATOM 1955 C CA . TYR A 1 243 ? -0.079 -3.644 -1.493 1.00 91.94 243 TYR A CA 1
ATOM 1956 C C . TYR A 1 243 ? 0.794 -3.270 -2.701 1.00 91.94 243 TYR A C 1
ATOM 1958 O O . TYR A 1 243 ? 1.784 -2.545 -2.542 1.00 91.94 243 TYR A O 1
ATOM 1966 N N . VAL A 1 244 ? 0.390 -3.684 -3.909 1.00 95.94 244 VAL A N 1
ATOM 1967 C CA . VAL A 1 244 ? 1.047 -3.272 -5.161 1.00 95.94 244 VAL A CA 1
ATOM 1968 C C . VAL A 1 244 ? 1.027 -1.736 -5.283 1.00 95.94 244 VAL A C 1
ATOM 1970 O O . VAL A 1 244 ? -0.060 -1.144 -5.242 1.00 95.94 244 VAL A O 1
ATOM 1973 N N . PRO A 1 245 ? 2.183 -1.061 -5.455 1.00 96.81 245 PRO A N 1
ATOM 1974 C CA . PRO A 1 245 ? 2.240 0.399 -5.538 1.00 96.81 245 PRO A CA 1
ATOM 1975 C C . PRO A 1 245 ? 1.441 0.973 -6.715 1.00 96.81 245 PRO A C 1
ATOM 1977 O O . PRO A 1 245 ? 1.583 0.512 -7.846 1.00 96.81 245 PRO A O 1
ATOM 1980 N N . THR A 1 246 ? 0.678 2.046 -6.481 1.00 96.31 246 THR A N 1
ATOM 1981 C CA . THR A 1 246 ? -0.180 2.692 -7.495 1.00 96.31 246 THR A CA 1
ATOM 1982 C C . THR A 1 246 ? 0.575 3.043 -8.779 1.00 96.31 246 THR A C 1
ATOM 1984 O O . THR A 1 246 ? 0.109 2.714 -9.867 1.00 96.31 246 THR A O 1
ATOM 1987 N N . LYS A 1 247 ? 1.789 3.606 -8.665 1.00 96.88 247 LYS A N 1
ATOM 1988 C CA . LYS A 1 247 ? 2.634 3.928 -9.828 1.00 96.88 247 LYS A CA 1
ATOM 1989 C C . LYS A 1 247 ? 3.022 2.689 -10.646 1.00 96.88 247 LYS A C 1
ATOM 1991 O O . LYS A 1 247 ? 3.106 2.778 -11.865 1.00 96.88 247 LYS A O 1
ATOM 1996 N N . LEU A 1 248 ? 3.236 1.535 -10.007 1.00 98.06 248 LEU A N 1
ATOM 1997 C CA . LEU A 1 248 ? 3.545 0.294 -10.725 1.00 98.06 248 LEU A CA 1
ATOM 1998 C C . LEU A 1 248 ? 2.326 -0.190 -11.521 1.00 98.06 248 LEU A C 1
ATOM 2000 O O . LEU A 1 248 ? 2.467 -0.487 -12.702 1.00 98.06 248 LEU A O 1
ATOM 2004 N N . ARG A 1 249 ? 1.130 -0.181 -10.912 1.00 97.56 249 ARG A N 1
ATOM 2005 C CA . ARG A 1 249 ? -0.135 -0.504 -11.600 1.00 97.56 249 ARG A CA 1
ATOM 2006 C C . ARG A 1 249 ? -0.350 0.390 -12.822 1.00 97.56 249 ARG A C 1
ATOM 2008 O O . ARG A 1 249 ? -0.592 -0.111 -13.913 1.00 97.56 249 ARG A O 1
ATOM 2015 N N . GLN A 1 250 ? -0.211 1.707 -12.643 1.00 97.56 250 GLN A N 1
ATOM 2016 C CA . GLN A 1 250 ? -0.362 2.702 -13.710 1.00 97.56 250 GLN A CA 1
ATOM 2017 C C . GLN A 1 250 ? 0.588 2.434 -14.886 1.00 97.56 250 GLN A C 1
ATOM 2019 O O . GLN A 1 250 ? 0.146 2.441 -16.031 1.00 97.56 250 GLN A O 1
ATOM 2024 N N . LEU A 1 251 ? 1.864 2.136 -14.612 1.00 97.62 251 LEU A N 1
ATOM 2025 C CA . LEU A 1 251 ? 2.843 1.804 -15.652 1.00 97.62 251 LEU A CA 1
ATOM 2026 C C . LEU A 1 251 ? 2.509 0.485 -16.369 1.00 97.62 251 LEU A C 1
ATOM 2028 O O . LEU A 1 251 ? 2.556 0.447 -17.594 1.00 97.62 251 LEU A O 1
ATOM 2032 N N . CYS A 1 252 ? 2.104 -0.565 -15.646 1.00 97.06 252 CYS A N 1
ATOM 2033 C CA . CYS A 1 252 ? 1.657 -1.818 -16.267 1.00 97.06 252 CYS A CA 1
ATOM 2034 C C . CYS A 1 252 ? 0.424 -1.613 -17.166 1.00 97.06 252 CYS A C 1
ATOM 2036 O O . CYS A 1 252 ? 0.372 -2.168 -18.260 1.00 97.06 252 CYS A O 1
ATOM 2038 N N . HIS A 1 253 ? -0.555 -0.801 -16.748 1.00 95.94 253 HIS A N 1
ATOM 2039 C CA . HIS A 1 253 ? -1.722 -0.486 -17.579 1.00 95.94 253 HIS A CA 1
ATOM 2040 C C . HIS A 1 253 ? -1.354 0.341 -18.820 1.00 95.94 253 HIS A C 1
ATOM 2042 O O . HIS A 1 253 ? -1.840 0.037 -19.907 1.00 95.94 253 HIS A O 1
ATOM 2048 N N . ALA A 1 254 ? -0.491 1.352 -18.679 1.00 95.12 254 ALA A N 1
ATOM 2049 C CA . ALA A 1 254 ? -0.048 2.185 -19.797 1.00 95.12 254 ALA A CA 1
ATOM 2050 C C . ALA A 1 254 ? 0.699 1.363 -20.862 1.00 95.12 254 ALA A C 1
ATOM 2052 O O . ALA A 1 254 ? 0.346 1.413 -22.040 1.00 95.12 254 ALA A O 1
ATOM 2053 N N . GLU A 1 255 ? 1.666 0.542 -20.446 1.00 95.25 255 GLU A N 1
ATOM 2054 C CA . GLU A 1 255 ? 2.450 -0.305 -21.353 1.00 95.25 255 GLU A CA 1
ATOM 2055 C C . GLU A 1 255 ? 1.601 -1.421 -21.988 1.00 95.25 255 GLU A C 1
ATOM 2057 O O . GLU A 1 255 ? 1.756 -1.702 -23.175 1.00 95.25 255 GLU A O 1
ATOM 2062 N N . ARG A 1 256 ? 0.620 -1.993 -21.268 1.00 95.31 256 ARG A N 1
ATOM 2063 C CA . ARG A 1 256 ? -0.353 -2.936 -21.855 1.00 95.31 256 ARG A CA 1
ATOM 2064 C C . ARG A 1 256 ? -1.175 -2.292 -22.972 1.00 95.31 256 ARG A C 1
ATOM 2066 O O . ARG A 1 256 ? -1.392 -2.905 -24.020 1.00 95.31 256 ARG A O 1
ATOM 2073 N N . ASN A 1 257 ? -1.635 -1.062 -22.754 1.00 92.56 257 ASN A N 1
ATOM 2074 C CA . ASN A 1 257 ? -2.409 -0.317 -23.745 1.00 92.56 257 ASN A CA 1
ATOM 2075 C C . ASN A 1 257 ? -1.535 0.049 -24.963 1.00 92.56 257 ASN A C 1
ATOM 2077 O O . ASN A 1 257 ? -1.983 -0.069 -26.099 1.00 92.56 257 ASN A O 1
ATOM 2081 N N . HIS A 1 258 ? -0.262 0.397 -24.749 1.00 90.94 258 HIS A N 1
ATOM 2082 C CA . HIS A 1 258 ? 0.698 0.645 -25.829 1.00 90.94 258 HIS A CA 1
ATOM 2083 C C . HIS A 1 258 ? 1.032 -0.625 -26.640 1.00 90.94 258 HIS A C 1
ATOM 2085 O O . HIS A 1 258 ? 1.091 -0.585 -27.872 1.00 90.94 258 HIS A O 1
ATOM 2091 N N . ALA A 1 259 ? 1.195 -1.773 -25.973 1.00 86.00 259 ALA A N 1
ATOM 2092 C CA . ALA A 1 259 ? 1.458 -3.060 -26.619 1.00 86.00 259 ALA A CA 1
ATOM 2093 C C . ALA A 1 259 ? 0.268 -3.539 -27.472 1.00 86.00 259 ALA A C 1
ATOM 2095 O O . ALA A 1 259 ? 0.444 -3.970 -28.615 1.00 86.00 259 ALA A O 1
ATOM 2096 N N . THR A 1 260 ? -0.956 -3.419 -26.949 1.00 83.94 260 THR A N 1
ATOM 2097 C CA . THR A 1 260 ? -2.184 -3.771 -27.687 1.00 83.94 260 THR A CA 1
ATOM 2098 C C . THR A 1 260 ? -2.428 -2.833 -28.872 1.00 83.94 260 THR A C 1
ATOM 2100 O O . THR A 1 260 ? -2.719 -3.316 -29.966 1.00 83.94 260 THR A O 1
ATOM 2103 N N . ALA A 1 261 ? -2.195 -1.524 -28.718 1.00 80.88 261 ALA A N 1
ATOM 2104 C CA . ALA A 1 261 ? -2.246 -0.573 -29.831 1.00 80.88 261 ALA A CA 1
ATOM 2105 C C . ALA A 1 261 ? -1.211 -0.899 -30.928 1.00 80.88 261 ALA A C 1
ATOM 2107 O O . ALA A 1 261 ? -1.566 -0.969 -32.104 1.00 80.88 261 ALA A O 1
ATOM 2108 N N . SER A 1 262 ? 0.038 -1.203 -30.552 1.00 78.00 262 SER A N 1
ATOM 2109 C CA . SER A 1 262 ? 1.097 -1.612 -31.49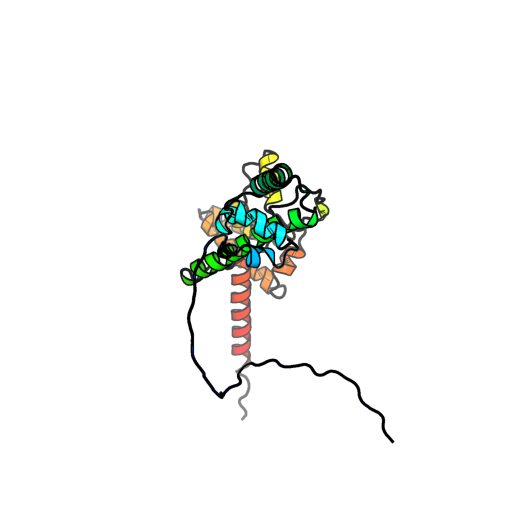4 1.00 78.00 262 SER A CA 1
ATOM 2110 C C . SER A 1 262 ? 0.742 -2.889 -32.275 1.00 78.00 262 SER A C 1
ATOM 2112 O O . SER A 1 262 ? 1.040 -3.001 -33.465 1.00 78.00 262 SER A O 1
ATOM 2114 N N . SER A 1 263 ? 0.055 -3.832 -31.622 1.00 71.81 263 SER A N 1
ATOM 2115 C CA . SER A 1 263 ? -0.413 -5.083 -32.239 1.00 71.81 263 SER A CA 1
ATOM 2116 C C . SER A 1 263 ? -1.553 -4.854 -33.241 1.00 71.81 263 SER A C 1
ATOM 2118 O O . SER A 1 263 ? -1.637 -5.542 -34.252 1.00 71.81 263 SER A O 1
ATOM 2120 N N . SER A 1 264 ? -2.422 -3.866 -32.997 1.00 61.88 264 SER A N 1
ATOM 2121 C CA . SER A 1 264 ? -3.526 -3.538 -33.913 1.00 61.88 264 SER A CA 1
ATOM 2122 C C . SER A 1 264 ? -3.077 -2.813 -35.190 1.00 61.88 264 SER A C 1
ATOM 2124 O O . SER A 1 264 ? -3.654 -3.033 -36.250 1.00 61.88 264 SER A O 1
ATOM 2126 N N . VAL A 1 265 ? -2.010 -2.006 -35.122 1.00 59.16 265 VAL A N 1
ATOM 2127 C CA . VAL A 1 265 ? -1.450 -1.293 -36.289 1.00 59.16 265 VAL A CA 1
ATOM 2128 C C . VAL A 1 265 ? -0.702 -2.239 -37.238 1.00 59.16 265 VAL A C 1
ATOM 2130 O O . VAL A 1 265 ? -0.677 -2.012 -38.444 1.00 59.16 265 VAL A O 1
ATOM 2133 N N . SER A 1 266 ? -0.123 -3.325 -36.718 1.00 58.22 266 SER A N 1
ATOM 2134 C CA . SER A 1 266 ? 0.649 -4.296 -37.508 1.00 58.22 266 SER A CA 1
ATOM 2135 C C . SER A 1 266 ? -0.204 -5.366 -38.211 1.00 58.22 266 SER A C 1
ATOM 2137 O O . SER A 1 266 ? 0.309 -6.066 -39.076 1.00 58.22 266 SER A O 1
ATOM 2139 N N . GLY A 1 267 ? -1.505 -5.462 -37.910 1.00 52.88 267 GLY A N 1
ATOM 2140 C CA . GLY A 1 267 ? -2.437 -6.393 -38.566 1.00 52.88 267 GLY A CA 1
ATOM 2141 C C . GLY A 1 267 ? -3.144 -5.857 -39.821 1.00 52.88 267 GLY A C 1
ATOM 2142 O O . GLY A 1 267 ? -4.031 -6.527 -40.340 1.00 52.88 267 GLY A O 1
ATOM 2143 N N . GLY A 1 268 ? -2.816 -4.643 -40.282 1.00 47.78 268 GLY A N 1
ATOM 2144 C CA . GLY A 1 268 ? -3.572 -3.927 -41.323 1.00 47.78 268 GLY A CA 1
ATOM 2145 C C . GLY A 1 268 ? -2.984 -3.942 -42.739 1.00 47.78 268 GLY A C 1
ATOM 2146 O O . GLY A 1 268 ? -3.499 -3.227 -43.595 1.00 47.78 268 GLY A O 1
ATOM 2147 N N . ALA A 1 269 ? -1.903 -4.685 -42.994 1.00 49.12 269 ALA A N 1
ATOM 2148 C CA . ALA A 1 269 ? -1.110 -4.559 -44.221 1.00 49.12 269 ALA A CA 1
ATOM 2149 C C . ALA A 1 269 ? -0.818 -5.905 -44.909 1.00 49.12 269 ALA A C 1
ATOM 2151 O O . ALA A 1 269 ? 0.340 -6.228 -45.134 1.00 49.12 269 ALA A O 1
ATOM 2152 N N . ASP A 1 270 ? -1.863 -6.665 -45.257 1.00 53.22 270 ASP A N 1
ATOM 2153 C CA . ASP A 1 270 ? -1.763 -7.772 -46.227 1.00 53.22 270 ASP A CA 1
ATOM 2154 C C . ASP A 1 270 ? -3.128 -8.111 -46.866 1.00 53.22 270 ASP A C 1
ATOM 2156 O O . ASP A 1 270 ? -3.712 -9.171 -46.653 1.00 53.22 270 ASP A O 1
ATOM 2160 N N . HIS A 1 271 ? -3.664 -7.190 -47.679 1.00 47.53 271 HIS A N 1
ATOM 2161 C CA . HIS A 1 271 ? -4.547 -7.570 -48.791 1.00 47.53 271 HIS A CA 1
ATOM 2162 C C . HIS A 1 271 ? -4.543 -6.509 -49.903 1.00 47.53 271 HIS A C 1
ATOM 2164 O O . HIS A 1 271 ? -5.304 -5.545 -49.873 1.00 47.53 271 HIS A O 1
ATOM 2170 N N . MET A 1 272 ? -3.715 -6.727 -50.924 1.00 43.69 272 MET A N 1
ATOM 2171 C CA . MET A 1 272 ? -3.931 -6.169 -52.261 1.00 43.69 272 MET A CA 1
ATOM 2172 C C . MET A 1 272 ? -4.179 -7.343 -53.213 1.00 43.69 272 MET A C 1
ATOM 2174 O O . MET A 1 272 ? -3.294 -8.186 -53.354 1.00 43.69 272 MET A O 1
ATOM 2178 N N . PRO A 1 273 ? -5.365 -7.459 -53.830 1.00 62.84 273 PRO A N 1
ATOM 2179 C CA . PRO A 1 273 ? -5.557 -8.346 -54.966 1.00 62.84 273 PRO A CA 1
ATOM 2180 C C . PRO A 1 273 ? -5.049 -7.655 -56.238 1.00 62.84 273 PRO A C 1
ATOM 2182 O O . PRO A 1 273 ? -5.407 -6.501 -56.458 1.00 62.84 273 PRO A O 1
ATOM 2185 N N . PHE A 1 274 ? -4.237 -8.349 -57.041 1.00 45.56 274 PHE A N 1
ATOM 2186 C CA . PHE A 1 274 ? -4.271 -8.423 -58.516 1.00 45.56 274 PHE A CA 1
ATOM 2187 C C . PHE A 1 274 ? -3.098 -9.273 -59.024 1.00 45.56 274 PHE A C 1
ATOM 2189 O O . PHE A 1 274 ? -1.958 -9.025 -58.576 1.00 45.56 274 PHE A O 1
#

Secondary structure (DSSP, 8-state):
----------PPP-------------------------------TTHHHHHTTTT--HHHHHHHHHTT--HHHHHHS-HHHHHHHHHHHHHHTT----HHHHHHHHHHHHHHHHHHHHHHHHHHHTT-S-----TTSTTTTS--S---GGG--S--HHHHHHHHHTT-TT--HHHHHHHHHHHHHHHH-HHHHHHHHHHHHHTT--HHHHHHHTHHHHHHHHHHTTT-HHHHHHHSTTTTTSPPPHHHHHHHHHHHHHHHHHHHHTTS------

Radius of gyration: 31.59 Å; Cα contacts (8 Å, |Δi|>4): 156; chains: 1; bounding box: 93×62×95 Å